Protein AF-A0A8J2K9T7-F1 (afdb_monomer_lite)

Radius of gyration: 22.45 Å; chains: 1; bounding box: 50×55×59 Å

Structure (mmCIF, N/CA/C/O backbone):
data_AF-A0A8J2K9T7-F1
#
_entry.id   AF-A0A8J2K9T7-F1
#
loop_
_atom_site.group_PDB
_atom_site.id
_atom_site.type_symbol
_atom_site.label_atom_id
_atom_site.label_alt_id
_atom_site.label_comp_id
_atom_site.label_asym_id
_atom_site.label_entity_id
_atom_site.label_seq_id
_atom_site.pdbx_PDB_ins_code
_atom_site.Cartn_x
_atom_site.Cartn_y
_atom_site.Cartn_z
_atom_site.occupancy
_atom_site.B_iso_or_equiv
_atom_site.auth_seq_id
_atom_site.auth_comp_id
_atom_site.auth_asym_id
_atom_site.auth_atom_id
_atom_site.pdbx_PDB_model_num
ATOM 1 N N . MET A 1 1 ? 10.205 38.790 -13.800 1.00 33.75 1 MET A N 1
ATOM 2 C CA . MET A 1 1 ? 9.895 37.916 -14.951 1.00 33.75 1 MET A CA 1
ATOM 3 C C . MET A 1 1 ? 9.446 36.577 -14.408 1.00 33.75 1 MET A C 1
ATOM 5 O O . MET A 1 1 ? 10.234 35.880 -13.789 1.00 33.75 1 MET A O 1
ATOM 9 N N . SER A 1 2 ? 8.148 36.318 -14.537 1.00 27.36 2 SER A N 1
ATOM 10 C CA . SER A 1 2 ? 7.480 35.078 -14.148 1.00 27.36 2 SER A CA 1
ATOM 11 C C . SER A 1 2 ? 7.830 33.972 -15.146 1.00 27.36 2 SER A C 1
ATOM 13 O O . SER A 1 2 ? 7.764 34.212 -16.350 1.00 27.36 2 SER A O 1
ATOM 15 N N . GLN A 1 3 ? 8.185 32.783 -14.663 1.00 26.34 3 GLN A N 1
ATOM 16 C CA . GLN A 1 3 ? 8.143 31.558 -15.459 1.00 26.34 3 GLN A CA 1
ATOM 17 C C . GLN A 1 3 ? 7.247 30.559 -14.730 1.00 26.34 3 GLN A C 1
ATOM 19 O O . GLN A 1 3 ? 7.611 29.980 -13.707 1.00 26.34 3 GLN A O 1
ATOM 24 N N . PHE A 1 4 ? 6.031 30.441 -15.255 1.00 28.56 4 PHE A N 1
ATOM 25 C CA . PHE A 1 4 ? 5.049 29.423 -14.916 1.00 28.56 4 PHE A CA 1
ATOM 26 C C . PHE A 1 4 ? 5.625 28.041 -15.247 1.00 28.56 4 PHE A C 1
ATOM 28 O O . PHE A 1 4 ? 6.095 27.816 -16.360 1.00 28.56 4 PHE A O 1
ATOM 35 N N . THR A 1 5 ? 5.595 27.121 -14.282 1.00 28.64 5 THR A N 1
ATOM 36 C CA . THR A 1 5 ? 5.874 25.703 -14.526 1.00 28.64 5 THR A CA 1
ATOM 37 C C . THR A 1 5 ? 4.566 24.995 -14.845 1.00 28.64 5 THR A C 1
ATOM 39 O O . THR A 1 5 ? 3.578 25.098 -14.122 1.00 28.64 5 THR A O 1
ATOM 42 N N . GLU A 1 6 ? 4.574 24.329 -15.988 1.00 27.27 6 GLU A N 1
ATOM 43 C CA . GLU A 1 6 ? 3.464 23.623 -16.607 1.00 27.27 6 GLU A CA 1
ATOM 44 C C . GLU A 1 6 ? 3.000 22.461 -15.713 1.00 27.27 6 GLU A C 1
ATOM 46 O O . GLU A 1 6 ? 3.730 21.499 -15.464 1.00 27.27 6 GLU A O 1
ATOM 51 N N . SER A 1 7 ? 1.783 22.564 -15.179 1.00 29.23 7 SER A N 1
ATOM 52 C CA . SER A 1 7 ? 1.114 21.476 -14.473 1.00 29.23 7 SER A CA 1
ATOM 53 C C . SER A 1 7 ? 0.648 20.445 -15.496 1.00 29.23 7 SER A C 1
ATOM 55 O O . SER A 1 7 ? -0.383 20.628 -16.142 1.00 29.23 7 SER A O 1
ATOM 57 N N . THR A 1 8 ? 1.400 19.360 -15.660 1.00 26.95 8 THR A N 1
ATOM 58 C CA . THR A 1 8 ? 0.955 18.219 -16.462 1.00 26.95 8 THR A CA 1
ATOM 59 C C . THR A 1 8 ? -0.234 17.551 -15.770 1.00 26.95 8 THR A C 1
ATOM 61 O O . THR A 1 8 ? -0.079 16.796 -14.808 1.00 26.95 8 THR A O 1
ATOM 64 N N . ILE A 1 9 ? -1.436 17.847 -16.261 1.00 27.30 9 ILE A N 1
ATOM 65 C CA . ILE A 1 9 ? -2.645 17.070 -16.000 1.00 27.30 9 ILE A CA 1
ATOM 66 C C . ILE A 1 9 ? -2.389 15.676 -16.577 1.00 27.30 9 ILE A C 1
ATOM 68 O O . ILE A 1 9 ? -2.186 15.514 -17.778 1.00 27.30 9 ILE A O 1
ATOM 72 N N . VAL A 1 10 ? -2.329 14.667 -15.710 1.00 31.09 10 VAL A N 1
ATOM 73 C CA . VAL A 1 10 ? -2.200 13.270 -16.133 1.00 31.09 10 VAL A CA 1
ATOM 74 C C . VAL A 1 10 ? -3.588 12.788 -16.545 1.00 31.09 10 VAL A C 1
ATOM 76 O O . VAL A 1 10 ? -4.338 12.259 -15.727 1.00 31.09 10 VAL A O 1
ATOM 79 N N . GLU A 1 11 ? -3.946 12.998 -17.809 1.00 25.53 11 GLU A N 1
ATOM 80 C CA . GLU A 1 11 ? -5.015 12.224 -18.437 1.00 25.53 11 GLU A CA 1
ATOM 81 C C . GLU A 1 11 ? -4.532 10.781 -18.619 1.00 25.53 11 GLU A C 1
ATOM 83 O O . GLU A 1 11 ? -3.400 10.534 -19.035 1.00 25.53 11 GLU A O 1
ATOM 88 N N . PHE A 1 12 ? -5.372 9.814 -18.250 1.00 29.97 12 PHE A N 1
ATOM 89 C CA . PHE A 1 12 ? -5.085 8.388 -18.383 1.00 29.97 12 PHE A CA 1
ATOM 90 C C . PHE A 1 12 ? -5.458 7.918 -19.797 1.00 29.97 12 PHE A C 1
ATOM 92 O O . PHE A 1 12 ? -6.652 7.801 -20.081 1.00 29.97 12 PHE A O 1
ATOM 99 N N . PRO A 1 13 ? -4.504 7.562 -20.680 1.00 30.86 13 PRO A N 1
ATOM 100 C CA . PRO A 1 13 ? -4.851 6.874 -21.908 1.00 30.86 13 PRO A CA 1
ATOM 101 C C . PRO A 1 13 ? -5.054 5.388 -21.585 1.00 30.86 13 PRO A C 1
ATOM 103 O O . PRO A 1 13 ? -4.121 4.586 -21.576 1.00 30.86 13 PRO A O 1
ATOM 106 N N . HIS A 1 14 ? -6.300 5.020 -21.287 1.00 39.72 14 HIS A N 1
ATOM 107 C CA . HIS A 1 14 ? -6.776 3.641 -21.381 1.00 39.72 14 HIS A CA 1
ATOM 108 C C . HIS A 1 14 ? -6.941 3.293 -22.862 1.00 39.72 14 HIS A C 1
ATOM 110 O O . HIS A 1 14 ? -7.985 3.583 -23.437 1.00 39.72 14 HIS A O 1
ATOM 116 N N . ARG A 1 15 ? -5.895 2.744 -23.489 1.00 33.09 15 ARG A N 1
ATOM 117 C CA . ARG A 1 15 ? -5.879 2.156 -24.849 1.00 33.09 15 ARG A CA 1
ATOM 118 C C . ARG A 1 15 ? -4.414 1.795 -25.137 1.00 33.09 15 ARG A C 1
ATOM 120 O O . ARG A 1 15 ? -3.581 2.686 -25.123 1.00 33.09 15 ARG A O 1
ATOM 127 N N . TYR A 1 16 ? -3.958 0.561 -25.325 1.00 35.28 16 TYR A N 1
ATOM 128 C CA . TYR A 1 16 ? -4.550 -0.648 -25.885 1.00 35.28 16 TYR A CA 1
ATOM 129 C C . TYR A 1 16 ? -3.735 -1.850 -25.360 1.00 35.28 16 TYR A C 1
ATOM 131 O O . TYR A 1 16 ? -2.568 -1.923 -25.718 1.00 35.28 16 TYR A O 1
ATOM 139 N N . PHE A 1 17 ? -4.285 -2.746 -24.520 1.00 38.34 17 PHE A N 1
ATOM 140 C CA . PHE A 1 17 ? -3.850 -4.167 -24.424 1.00 38.34 17 PHE A CA 1
ATOM 141 C C . PHE A 1 17 ? -4.677 -5.047 -23.454 1.00 38.34 17 PHE A C 1
ATOM 143 O O . PHE A 1 17 ? -4.162 -6.010 -22.895 1.00 38.34 17 PHE A O 1
ATOM 150 N N . LEU A 1 18 ? -5.949 -4.742 -23.185 1.00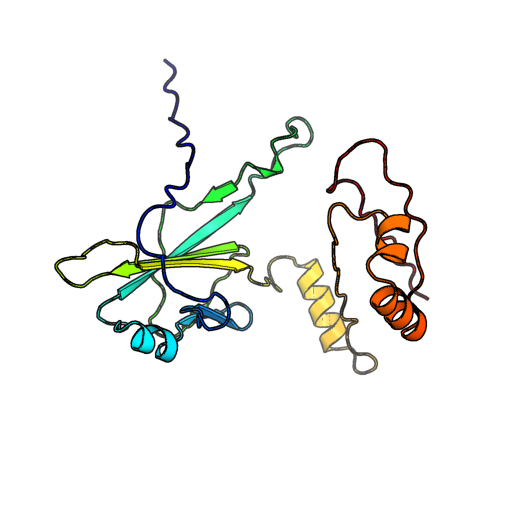 39.66 18 LEU A N 1
ATOM 151 C CA . LEU A 1 18 ? -6.757 -5.549 -22.257 1.00 39.66 18 LEU A CA 1
ATOM 152 C C . LEU A 1 18 ? -8.137 -5.800 -22.852 1.00 39.66 18 LEU A C 1
ATOM 154 O O . LEU A 1 18 ? -9.102 -5.154 -22.464 1.00 39.66 18 LEU A O 1
ATOM 158 N N . GLU A 1 19 ? -8.225 -6.718 -23.810 1.00 37.66 19 GLU A N 1
ATOM 159 C CA . GLU A 1 19 ? -9.520 -7.111 -24.386 1.00 37.66 19 GLU A CA 1
ATOM 160 C C . GLU A 1 19 ? -9.904 -8.564 -24.076 1.00 37.66 19 GLU A C 1
ATOM 162 O O . GLU A 1 19 ? -10.890 -9.073 -24.597 1.00 37.66 19 GLU A O 1
ATOM 167 N N . SER A 1 20 ? -9.183 -9.249 -23.178 1.00 39.78 20 S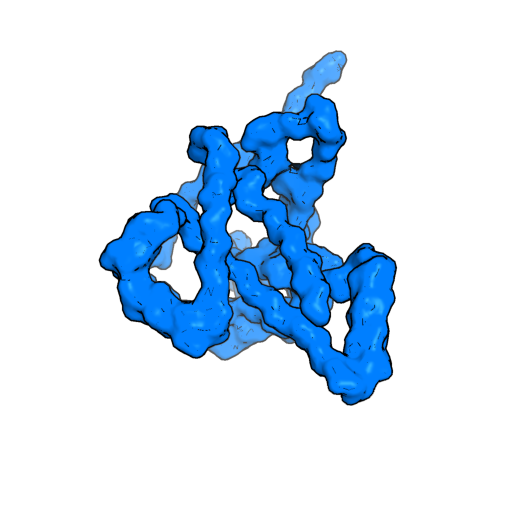ER A N 1
ATOM 168 C CA . SER A 1 20 ? -9.516 -10.643 -22.843 1.00 39.78 20 SER A CA 1
ATOM 169 C C . SER A 1 20 ? -8.948 -11.169 -21.520 1.00 39.78 20 SER A C 1
ATOM 171 O O . SER A 1 20 ? -8.637 -12.353 -21.427 1.00 39.78 20 SER A O 1
ATOM 173 N N . TYR A 1 21 ? -8.830 -10.349 -20.469 1.00 45.50 21 TYR A N 1
ATOM 174 C CA . TYR A 1 21 ? -8.397 -10.871 -19.165 1.00 45.50 21 TYR A CA 1
ATOM 175 C C . TYR A 1 21 ? -9.443 -10.653 -18.070 1.00 45.50 21 TYR A C 1
ATOM 177 O O . TYR A 1 21 ? -9.836 -9.523 -17.780 1.00 45.50 21 TYR A O 1
ATOM 185 N N . LYS A 1 22 ? -9.917 -11.758 -17.478 1.00 38.69 22 LYS A N 1
ATOM 186 C CA . LYS A 1 22 ? -10.853 -11.750 -16.349 1.00 38.69 22 LYS A CA 1
ATOM 187 C C . LYS A 1 22 ? -10.135 -11.217 -15.099 1.00 38.69 22 LYS A C 1
ATOM 189 O O . LYS A 1 22 ? -9.060 -11.718 -14.779 1.00 38.69 22 LYS A O 1
ATOM 194 N N . PRO A 1 23 ? -10.704 -10.240 -14.374 1.00 49.94 23 PRO A N 1
ATOM 195 C CA . PRO A 1 23 ? -10.041 -9.616 -13.227 1.00 49.94 23 PRO A CA 1
ATOM 196 C C . PRO A 1 23 ? -9.808 -10.559 -12.032 1.00 49.94 23 PRO A C 1
ATOM 198 O O . PRO A 1 23 ? -8.971 -10.243 -11.191 1.00 49.94 23 PRO A O 1
ATOM 201 N N . ASP A 1 24 ? -10.480 -11.714 -11.976 1.00 45.94 24 ASP A N 1
ATOM 202 C CA . ASP A 1 24 ? -10.437 -12.628 -10.824 1.00 45.94 24 ASP A CA 1
ATOM 203 C C . ASP A 1 24 ? -9.199 -13.553 -10.771 1.00 45.94 24 ASP A C 1
ATOM 205 O O . ASP A 1 24 ? -8.923 -14.115 -9.714 1.00 45.94 24 ASP A O 1
ATOM 209 N N . ASP A 1 25 ? -8.408 -13.656 -11.852 1.00 53.16 25 ASP A N 1
ATOM 210 C CA . ASP A 1 25 ? -7.228 -14.547 -11.931 1.00 53.16 25 ASP A CA 1
ATOM 211 C C . ASP A 1 25 ? -5.881 -13.801 -12.079 1.00 53.16 25 ASP A C 1
ATOM 213 O O . ASP A 1 25 ? -4.822 -14.422 -12.192 1.00 53.16 25 ASP A O 1
ATOM 217 N N . LEU A 1 26 ? -5.870 -12.460 -12.070 1.00 64.00 26 LEU A N 1
ATOM 218 C CA . LEU A 1 26 ? -4.626 -11.688 -12.206 1.00 64.00 26 LEU A CA 1
ATOM 219 C C . LEU A 1 26 ? -3.836 -11.680 -10.898 1.00 64.00 26 LEU A C 1
ATOM 221 O O . LEU A 1 26 ? -4.044 -10.852 -10.008 1.00 64.00 26 LEU A O 1
ATOM 225 N N . LYS A 1 27 ? -2.856 -12.578 -10.804 1.00 75.06 27 LYS A N 1
ATOM 226 C CA . LYS A 1 27 ? -1.882 -12.571 -9.716 1.00 75.06 27 LYS A CA 1
ATOM 227 C C . LYS A 1 27 ? -1.017 -11.311 -9.814 1.00 75.06 27 LYS A C 1
ATOM 229 O O . LYS A 1 27 ? -0.245 -11.134 -10.757 1.00 75.06 27 LYS A O 1
ATOM 234 N N . ALA A 1 28 ? -1.142 -10.423 -8.830 1.00 87.56 28 ALA A N 1
ATOM 235 C CA . ALA A 1 28 ? -0.338 -9.206 -8.762 1.00 87.56 28 ALA A CA 1
ATOM 236 C C . ALA A 1 28 ? 1.168 -9.535 -8.771 1.00 87.56 28 ALA A C 1
ATOM 238 O O . ALA A 1 28 ? 1.631 -10.408 -8.026 1.00 87.56 28 ALA A O 1
ATOM 239 N N . TRP A 1 29 ? 1.945 -8.813 -9.588 1.00 90.00 29 TRP A N 1
ATOM 240 C CA . TRP A 1 29 ? 3.400 -9.009 -9.682 1.00 90.00 29 TRP A CA 1
ATOM 241 C C . TRP A 1 29 ? 4.122 -8.558 -8.417 1.00 90.00 29 TRP A C 1
ATOM 243 O O . TRP A 1 29 ? 5.257 -8.954 -8.177 1.00 90.00 29 TRP A O 1
ATOM 253 N N . THR A 1 30 ? 3.494 -7.710 -7.604 1.00 91.50 30 THR A N 1
ATOM 254 C CA . THR A 1 30 ? 4.053 -7.230 -6.343 1.00 91.50 30 THR A CA 1
ATOM 255 C C . THR A 1 30 ? 3.031 -7.297 -5.227 1.00 91.50 30 THR A C 1
ATOM 257 O O . THR A 1 30 ? 1.853 -7.005 -5.422 1.00 91.50 30 THR A O 1
ATOM 260 N N . TYR A 1 31 ? 3.498 -7.656 -4.036 1.00 91.06 31 TYR A N 1
ATOM 261 C CA . TYR A 1 31 ? 2.685 -7.713 -2.826 1.00 91.06 31 TYR A CA 1
ATOM 262 C C . TYR A 1 31 ? 3.457 -7.152 -1.633 1.00 91.06 31 TYR A C 1
ATOM 264 O O . TYR A 1 31 ? 4.691 -7.069 -1.641 1.00 91.06 31 TYR A O 1
ATOM 272 N N . THR A 1 32 ? 2.720 -6.750 -0.602 1.00 90.44 32 THR A N 1
ATOM 273 C CA . THR A 1 32 ? 3.279 -6.182 0.624 1.00 90.44 32 THR A CA 1
ATOM 274 C C . THR A 1 32 ? 3.306 -7.219 1.736 1.00 90.44 32 THR A C 1
ATOM 276 O O . THR A 1 32 ? 2.384 -8.012 1.909 1.00 90.44 32 THR A O 1
ATOM 279 N N . ASN A 1 33 ? 4.380 -7.201 2.518 1.00 88.50 33 ASN A N 1
ATOM 280 C CA . ASN A 1 33 ? 4.466 -7.891 3.796 1.00 88.50 33 ASN A CA 1
ATOM 281 C C . ASN A 1 33 ? 5.027 -6.905 4.828 1.00 88.50 33 ASN A C 1
ATOM 283 O O . ASN A 1 33 ? 6.222 -6.595 4.835 1.00 88.50 33 ASN A O 1
ATOM 287 N N . GLY A 1 34 ? 4.139 -6.337 5.648 1.00 85.06 34 GLY A N 1
ATOM 288 C CA . GLY A 1 34 ? 4.475 -5.230 6.542 1.00 85.06 34 GLY A CA 1
ATOM 289 C C . GLY A 1 34 ? 4.958 -4.005 5.759 1.00 85.06 34 GLY A C 1
ATOM 290 O O . GLY A 1 34 ? 4.239 -3.481 4.914 1.00 85.06 34 GLY A O 1
ATOM 291 N N . SER A 1 35 ? 6.188 -3.565 6.029 1.00 86.81 35 SER A N 1
ATOM 292 C CA . SER A 1 35 ? 6.837 -2.432 5.345 1.00 86.81 35 SER A CA 1
ATOM 293 C C . SER A 1 35 ? 7.731 -2.868 4.171 1.00 86.81 35 SER A C 1
ATOM 295 O O . SER A 1 35 ? 8.566 -2.096 3.705 1.00 86.81 35 SER A O 1
ATOM 297 N N . THR A 1 36 ? 7.605 -4.118 3.711 1.00 90.81 36 THR A N 1
ATOM 298 C CA . THR A 1 36 ? 8.422 -4.676 2.623 1.00 90.81 36 THR A CA 1
ATOM 299 C C . THR A 1 36 ? 7.566 -4.945 1.395 1.00 90.81 36 THR A C 1
ATOM 301 O O . THR A 1 36 ? 6.533 -5.608 1.495 1.00 90.81 36 THR A O 1
ATOM 304 N N . ILE A 1 37 ? 8.020 -4.487 0.230 1.00 92.06 37 ILE A N 1
ATOM 305 C CA . ILE A 1 37 ? 7.465 -4.888 -1.065 1.00 92.06 37 ILE A CA 1
ATOM 306 C C . ILE A 1 37 ? 8.287 -6.050 -1.606 1.00 92.06 37 ILE A C 1
ATOM 308 O O . ILE A 1 37 ? 9.515 -5.971 -1.670 1.00 92.06 37 ILE A O 1
ATOM 312 N N . THR A 1 38 ? 7.596 -7.121 -1.986 1.00 91.69 38 THR A N 1
ATOM 313 C CA . THR A 1 38 ? 8.185 -8.324 -2.581 1.00 91.69 38 THR A CA 1
ATOM 314 C C . THR A 1 38 ? 7.671 -8.482 -4.006 1.00 91.69 38 THR A C 1
ATOM 316 O O . THR A 1 38 ? 6.482 -8.264 -4.266 1.00 91.69 38 THR A O 1
ATOM 319 N N . ILE A 1 39 ? 8.564 -8.846 -4.927 1.00 90.81 39 ILE A N 1
ATOM 320 C CA . ILE A 1 39 ? 8.189 -9.198 -6.297 1.00 90.81 39 ILE A CA 1
ATOM 321 C C . ILE A 1 39 ? 7.803 -10.677 -6.314 1.00 90.81 39 ILE A C 1
ATOM 323 O O . ILE A 1 39 ? 8.538 -11.540 -5.842 1.00 90.81 39 ILE A O 1
ATOM 327 N N . ASN A 1 40 ? 6.618 -10.967 -6.832 1.00 90.94 40 ASN A N 1
ATOM 328 C CA . ASN A 1 40 ? 6.133 -12.318 -7.030 1.00 90.94 40 ASN A CA 1
ATOM 329 C C . ASN A 1 40 ? 6.694 -12.862 -8.346 1.00 90.94 40 ASN A C 1
ATOM 331 O O . ASN A 1 40 ? 6.127 -12.642 -9.416 1.00 90.94 40 ASN A O 1
ATOM 335 N N . GLU A 1 41 ? 7.820 -13.568 -8.257 1.00 88.50 41 GLU A N 1
ATOM 336 C CA . GLU A 1 41 ? 8.482 -14.157 -9.423 1.00 88.50 41 GLU A CA 1
ATOM 337 C C . GLU A 1 41 ? 7.594 -15.161 -10.164 1.00 88.50 41 GLU A C 1
ATOM 339 O O . GLU A 1 41 ? 7.633 -15.205 -11.388 1.00 88.50 41 GLU A O 1
ATOM 344 N N . THR A 1 42 ? 6.760 -15.927 -9.452 1.00 89.56 42 THR A N 1
ATOM 345 C CA . THR A 1 42 ? 5.836 -16.883 -10.079 1.00 89.56 42 THR A CA 1
ATOM 346 C C . THR A 1 42 ? 4.822 -16.163 -10.957 1.00 89.56 42 THR A C 1
ATOM 348 O O . THR A 1 42 ? 4.650 -16.541 -12.109 1.00 89.56 42 THR A O 1
ATOM 351 N N . ALA A 1 43 ? 4.212 -15.087 -10.444 1.00 88.81 43 ALA A N 1
ATOM 352 C CA . ALA A 1 43 ? 3.322 -14.258 -11.253 1.00 88.81 43 ALA A CA 1
ATOM 353 C C . ALA A 1 43 ? 4.079 -13.693 -12.459 1.00 88.81 43 ALA A C 1
ATOM 355 O O . ALA A 1 43 ? 3.621 -13.819 -13.581 1.00 88.81 43 ALA A O 1
ATOM 356 N N . LEU A 1 44 ? 5.276 -13.138 -12.257 1.00 88.38 44 LEU A N 1
ATOM 357 C CA . LEU A 1 44 ? 6.075 -12.563 -13.342 1.00 88.38 44 LEU A CA 1
ATOM 358 C C . LEU A 1 44 ? 6.359 -13.575 -14.474 1.00 88.38 44 LEU A C 1
ATOM 360 O O . LEU A 1 44 ? 6.238 -13.230 -15.650 1.00 88.38 44 LEU A O 1
ATOM 364 N N . GLN A 1 45 ? 6.684 -14.822 -14.114 1.00 88.75 45 GLN A N 1
ATOM 365 C CA . GLN A 1 45 ? 6.936 -15.917 -15.055 1.00 88.75 45 GLN A CA 1
ATOM 366 C C . GLN A 1 45 ? 5.675 -16.369 -15.800 1.00 88.75 45 GLN A C 1
ATOM 368 O O . GLN A 1 45 ? 5.769 -16.681 -16.985 1.00 88.75 45 GLN A O 1
ATOM 373 N N . GLU A 1 46 ? 4.502 -16.357 -15.157 1.00 88.06 46 GLU A N 1
ATOM 374 C CA . GLU A 1 46 ? 3.213 -16.649 -15.809 1.00 88.06 46 GLU A CA 1
ATOM 375 C C . GLU A 1 46 ? 2.922 -15.667 -16.961 1.00 88.06 46 GLU A C 1
ATOM 377 O O . GLU A 1 46 ? 2.338 -16.055 -17.970 1.00 88.06 46 GLU A O 1
ATOM 382 N N . PHE A 1 47 ? 3.404 -14.421 -16.865 1.00 84.12 47 PHE A N 1
ATOM 383 C CA . PHE A 1 47 ? 3.325 -13.429 -17.947 1.00 84.12 47 PHE A CA 1
ATOM 384 C C . PHE A 1 47 ? 4.501 -13.488 -18.940 1.00 84.12 47 PHE A C 1
ATOM 386 O O . PHE A 1 47 ? 4.603 -12.629 -19.813 1.00 84.12 47 PHE A O 1
ATOM 393 N N . GLY A 1 48 ? 5.397 -14.474 -18.826 1.00 86.31 48 GLY A N 1
ATOM 394 C CA . GLY A 1 48 ? 6.545 -14.643 -19.723 1.00 86.31 48 GLY A CA 1
ATOM 395 C C . GLY A 1 48 ? 7.721 -13.704 -19.439 1.00 86.31 48 GLY A C 1
ATOM 396 O O . GLY A 1 48 ? 8.611 -13.557 -20.276 1.00 86.31 48 GLY A O 1
ATOM 397 N N . PHE A 1 49 ? 7.751 -13.070 -18.265 1.00 87.31 49 PHE A N 1
ATOM 398 C CA . PHE A 1 49 ? 8.818 -12.162 -17.860 1.00 87.31 49 PHE A CA 1
ATOM 399 C C . PHE A 1 49 ? 9.699 -12.763 -16.759 1.00 87.31 49 PHE A C 1
ATOM 401 O O . PHE A 1 49 ? 9.312 -13.653 -16.007 1.00 87.31 49 PHE A O 1
ATOM 408 N N . SER A 1 50 ? 10.921 -12.247 -16.640 1.00 87.88 50 SER A N 1
ATOM 409 C CA . SER A 1 50 ? 11.852 -12.581 -15.564 1.00 87.88 50 SER A CA 1
ATOM 410 C C . SER A 1 50 ? 12.431 -11.312 -14.944 1.00 87.88 50 SER A C 1
ATOM 412 O O . SER A 1 50 ? 12.431 -10.246 -15.561 1.00 87.88 50 SER A O 1
ATOM 414 N N . LEU A 1 51 ? 13.017 -11.428 -13.752 1.00 84.56 51 LEU A N 1
ATOM 415 C CA . LEU A 1 51 ? 13.721 -10.315 -13.100 1.00 84.56 51 LEU A CA 1
ATOM 416 C C . LEU A 1 51 ? 14.917 -9.782 -13.914 1.00 84.56 51 LEU A C 1
ATOM 418 O O . LEU A 1 51 ? 15.405 -8.690 -13.650 1.00 84.56 51 LEU A O 1
ATOM 422 N N . LYS A 1 52 ? 15.401 -10.533 -14.914 1.00 85.06 52 LYS A N 1
ATOM 423 C CA . LYS A 1 52 ? 16.468 -10.083 -15.823 1.00 85.06 52 LYS A CA 1
ATOM 424 C C . LYS A 1 52 ? 15.934 -9.231 -16.971 1.00 85.06 52 LYS A C 1
ATOM 426 O O . LYS A 1 52 ? 16.637 -8.355 -17.467 1.00 85.06 52 LYS A O 1
ATOM 431 N N . THR A 1 53 ? 14.706 -9.502 -17.407 1.00 87.31 53 THR A N 1
ATOM 432 C CA . THR A 1 53 ? 14.069 -8.840 -18.554 1.00 87.31 53 THR A CA 1
ATOM 433 C C . THR A 1 53 ? 13.207 -7.656 -18.136 1.00 87.31 53 THR A C 1
ATOM 435 O O . THR A 1 53 ? 12.710 -6.940 -18.999 1.00 87.31 53 THR A O 1
ATOM 438 N N . VAL A 1 54 ? 13.027 -7.436 -16.833 1.00 90.31 54 VAL A N 1
ATOM 439 C CA . VAL A 1 54 ? 12.175 -6.384 -16.278 1.00 90.31 54 VAL A CA 1
ATOM 440 C C . VAL A 1 54 ? 12.955 -5.566 -15.260 1.00 90.31 54 VAL A C 1
ATOM 442 O O . VAL A 1 54 ? 13.622 -6.107 -14.384 1.00 90.31 54 VAL A O 1
ATOM 445 N N . ARG A 1 55 ? 12.842 -4.241 -15.353 1.00 91.00 55 ARG A N 1
ATOM 446 C CA . ARG A 1 55 ? 13.354 -3.305 -14.348 1.00 91.00 55 ARG A CA 1
ATOM 447 C C . ARG A 1 55 ? 12.182 -2.712 -13.587 1.00 91.00 55 ARG A C 1
ATOM 449 O O . ARG A 1 55 ? 11.366 -2.002 -14.168 1.00 91.00 55 ARG A O 1
ATOM 456 N N . CYS A 1 56 ? 12.108 -2.990 -12.292 1.00 91.75 56 CYS A N 1
ATOM 457 C CA . CYS A 1 56 ? 11.083 -2.433 -11.419 1.00 91.75 56 CYS A CA 1
ATOM 458 C C . CYS A 1 56 ? 11.666 -1.352 -10.511 1.00 91.75 56 CYS A C 1
ATOM 460 O O . CYS A 1 56 ? 12.731 -1.517 -9.914 1.00 91.75 56 CYS A O 1
ATOM 462 N N . CYS A 1 57 ? 10.941 -0.252 -10.370 1.00 92.50 57 CYS A N 1
ATOM 463 C CA . CYS A 1 57 ? 11.264 0.817 -9.440 1.00 92.50 57 CYS A CA 1
ATOM 464 C C . CYS A 1 57 ? 9.989 1.340 -8.784 1.00 92.50 57 CYS A C 1
ATOM 466 O O . CYS A 1 57 ? 8.876 1.094 -9.256 1.00 92.50 57 CYS A O 1
ATOM 468 N N . TYR A 1 58 ? 10.136 2.037 -7.664 1.00 94.06 58 TYR A N 1
ATOM 469 C CA . TYR A 1 58 ? 9.019 2.672 -6.985 1.00 94.06 58 TYR A CA 1
ATOM 470 C C . TYR A 1 58 ? 9.202 4.183 -6.928 1.00 94.06 58 TYR A C 1
ATOM 472 O O . TYR A 1 58 ? 10.316 4.704 -6.863 1.00 94.06 58 TYR A O 1
ATOM 480 N N . LYS A 1 59 ? 8.071 4.883 -6.951 1.00 94.19 59 LYS A N 1
ATOM 481 C CA . LYS A 1 59 ? 7.973 6.323 -6.740 1.00 94.19 59 LYS A CA 1
ATOM 482 C C . LYS A 1 59 ? 7.106 6.582 -5.527 1.00 94.19 59 LYS A C 1
ATOM 484 O O . LYS A 1 59 ? 6.035 5.994 -5.389 1.00 94.19 59 LYS A O 1
ATOM 489 N N . VAL A 1 60 ? 7.573 7.470 -4.666 1.00 93.06 60 VAL A N 1
ATOM 490 C CA . VAL A 1 60 ? 6.849 7.873 -3.461 1.00 93.06 60 VAL A CA 1
ATOM 491 C C . VAL A 1 60 ? 5.728 8.823 -3.843 1.00 93.06 60 VAL A C 1
ATOM 493 O O . VAL A 1 60 ? 5.929 9.704 -4.679 1.00 93.06 60 VAL A O 1
ATOM 496 N N . ILE A 1 61 ? 4.560 8.635 -3.243 1.00 91.31 61 ILE A N 1
ATOM 497 C CA . ILE A 1 61 ? 3.431 9.551 -3.352 1.00 91.31 61 ILE A CA 1
ATOM 498 C C . ILE A 1 61 ? 3.273 10.220 -1.994 1.00 91.31 61 ILE A C 1
ATOM 500 O O . ILE A 1 61 ? 2.991 9.558 -0.997 1.00 91.31 61 ILE A O 1
ATOM 504 N N . SER A 1 62 ? 3.451 11.534 -1.954 1.00 87.81 62 SER A N 1
ATOM 505 C CA . SER A 1 62 ? 3.243 12.343 -0.760 1.00 87.81 62 SER A CA 1
ATOM 506 C C . SER A 1 62 ? 2.049 13.274 -0.948 1.00 87.81 62 SER A C 1
ATOM 508 O O . SER A 1 62 ? 1.779 13.783 -2.040 1.00 87.81 62 SER A O 1
ATOM 510 N N . ARG A 1 63 ? 1.300 13.484 0.136 1.00 83.62 63 ARG A N 1
ATOM 511 C CA . ARG A 1 63 ? 0.258 14.511 0.185 1.00 83.62 63 ARG A CA 1
ATOM 512 C C . ARG A 1 63 ? 0.911 15.866 0.415 1.00 83.62 63 ARG A C 1
ATOM 514 O O . ARG A 1 63 ? 1.874 15.961 1.173 1.00 83.62 63 ARG A O 1
ATOM 521 N N . VAL A 1 64 ? 0.384 16.900 -0.229 1.00 83.00 64 VAL A N 1
ATOM 522 C CA . VAL A 1 64 ? 0.815 18.273 0.035 1.00 83.00 64 VAL A CA 1
ATOM 523 C C . VAL A 1 64 ? 0.090 18.766 1.277 1.00 83.00 64 VAL A C 1
ATOM 525 O O . VAL A 1 64 ? -1.127 18.922 1.257 1.00 83.00 64 VAL A O 1
ATOM 528 N N . GLU A 1 65 ? 0.826 19.003 2.361 1.00 79.38 65 GLU A N 1
ATOM 529 C CA . GLU A 1 65 ? 0.251 19.663 3.531 1.00 79.38 65 GLU A CA 1
ATOM 530 C C . GLU A 1 65 ? -0.055 21.123 3.193 1.00 79.38 65 GLU A C 1
ATOM 532 O O . GLU A 1 65 ? 0.801 21.866 2.709 1.00 79.38 65 GLU A O 1
ATOM 537 N N . GLN A 1 66 ? -1.297 21.530 3.436 1.00 76.62 66 GLN A N 1
ATOM 538 C CA . GLN A 1 66 ? -1.746 22.904 3.259 1.00 76.62 66 GLN A CA 1
ATOM 539 C C . GLN A 1 66 ? -2.070 23.514 4.617 1.00 76.62 66 GLN A C 1
ATOM 541 O O . GLN A 1 66 ? -2.569 22.842 5.521 1.00 76.62 66 GLN A O 1
ATOM 546 N N . SER A 1 67 ? -1.800 24.810 4.759 1.00 79.75 67 SER A N 1
ATOM 547 C CA . SER A 1 67 ? -2.255 25.562 5.921 1.00 79.75 67 SER A CA 1
ATOM 548 C C . SER A 1 67 ? -3.780 25.693 5.911 1.00 79.75 67 SER A C 1
ATOM 550 O O . SER A 1 67 ? -4.409 25.689 4.852 1.00 79.75 67 SER A O 1
ATOM 552 N N . LEU A 1 68 ? -4.377 25.865 7.094 1.00 78.94 68 LEU A N 1
ATOM 553 C CA . LEU A 1 68 ? -5.831 26.001 7.259 1.00 78.94 68 LEU A CA 1
ATOM 554 C C . LEU A 1 68 ? -6.434 27.140 6.417 1.00 78.94 68 LEU A C 1
ATOM 556 O O . LEU A 1 68 ? -7.600 27.076 6.053 1.00 78.94 68 LEU A O 1
ATOM 560 N N . GLN A 1 69 ? -5.647 28.169 6.094 1.00 78.56 69 GLN A N 1
ATOM 561 C CA . GLN A 1 69 ? -6.081 29.303 5.274 1.00 78.56 69 GLN A CA 1
ATOM 562 C C . GLN A 1 69 ? -6.156 28.975 3.773 1.00 78.56 69 GLN A C 1
ATOM 564 O O . GLN A 1 69 ? -6.875 29.648 3.046 1.00 78.56 69 GLN A O 1
ATOM 569 N N . ASN A 1 70 ? -5.424 27.954 3.316 1.00 71.81 70 ASN A N 1
ATOM 570 C CA . ASN A 1 70 ? -5.308 27.556 1.908 1.00 71.81 70 ASN A CA 1
ATOM 571 C C . ASN A 1 70 ? -6.033 26.234 1.604 1.00 71.81 70 ASN A C 1
ATOM 573 O O . ASN A 1 70 ? -5.787 25.624 0.562 1.00 71.81 70 ASN A O 1
ATOM 577 N N . TYR A 1 71 ? -6.865 25.766 2.535 1.00 74.25 71 TYR A N 1
ATOM 578 C CA . TYR A 1 71 ? -7.621 24.530 2.393 1.00 74.25 71 TYR A CA 1
ATOM 579 C C . TYR A 1 71 ? -8.826 24.787 1.478 1.00 74.25 71 TYR A C 1
ATOM 581 O O . TYR A 1 71 ? -9.832 25.353 1.905 1.00 74.25 71 TYR A O 1
ATOM 589 N N . ASP A 1 72 ? -8.684 24.437 0.200 1.00 79.56 72 ASP A N 1
ATOM 590 C CA . ASP A 1 72 ? -9.735 24.538 -0.814 1.00 79.56 72 ASP A CA 1
ATOM 591 C C . ASP A 1 72 ? -10.394 23.172 -1.080 1.00 79.56 72 ASP A C 1
ATOM 593 O O . ASP A 1 72 ? -9.965 22.138 -0.570 1.00 79.56 72 ASP A O 1
ATOM 597 N N . GLU A 1 73 ? -11.450 23.145 -1.898 1.00 76.00 73 GLU A N 1
ATOM 598 C CA . GLU A 1 73 ? -12.136 21.898 -2.284 1.00 76.00 73 GLU A CA 1
ATOM 599 C C . GLU A 1 73 ? -11.242 20.919 -3.074 1.00 76.00 73 GLU A C 1
ATOM 601 O O . GLU A 1 73 ? -11.571 19.742 -3.228 1.00 76.00 73 GLU A O 1
ATOM 606 N N . TYR A 1 74 ? -10.091 21.389 -3.564 1.00 73.69 74 TYR A N 1
ATOM 607 C CA . TYR A 1 74 ? -9.118 20.604 -4.319 1.00 73.69 74 TYR A CA 1
ATOM 608 C C . TYR A 1 74 ? -7.931 20.153 -3.469 1.00 73.69 74 TYR A C 1
ATOM 610 O O . TYR A 1 74 ? -7.020 19.522 -4.013 1.00 73.69 74 TYR A O 1
ATOM 618 N N . ALA A 1 75 ? -7.936 20.432 -2.164 1.00 68.94 75 ALA A N 1
ATOM 619 C CA . ALA A 1 75 ? -6.857 20.095 -1.245 1.00 68.94 75 ALA A CA 1
ATOM 620 C C . ALA A 1 75 ? -6.462 18.616 -1.351 1.00 68.94 75 ALA A C 1
ATOM 622 O O . ALA A 1 75 ? -5.285 18.279 -1.491 1.00 68.94 75 ALA A O 1
ATOM 623 N N . ASP A 1 76 ? -7.461 17.736 -1.428 1.00 67.12 76 ASP A N 1
ATOM 624 C CA . ASP A 1 76 ? -7.265 16.288 -1.524 1.00 67.12 76 ASP A CA 1
ATOM 625 C C . ASP A 1 76 ? -6.729 15.819 -2.887 1.00 67.12 76 ASP A C 1
ATOM 627 O O . ASP A 1 76 ? -6.168 14.727 -2.991 1.00 67.12 76 ASP A O 1
ATOM 631 N N . ARG A 1 77 ? -6.847 16.634 -3.945 1.00 73.75 77 ARG A N 1
ATOM 632 C CA . ARG A 1 77 ? -6.301 16.309 -5.277 1.00 73.75 77 ARG A CA 1
ATOM 633 C C . ARG A 1 77 ? -4.813 16.633 -5.400 1.00 73.75 77 ARG A C 1
ATOM 635 O O . ARG A 1 77 ? -4.174 16.233 -6.373 1.00 73.75 77 ARG A O 1
ATOM 642 N N . ARG A 1 78 ? -4.239 17.355 -4.434 1.00 76.19 78 ARG A N 1
ATOM 643 C CA . ARG A 1 78 ? -2.839 17.788 -4.470 1.00 76.19 78 ARG A CA 1
ATOM 644 C C . ARG A 1 78 ? -1.931 16.703 -3.894 1.00 76.19 78 ARG A C 1
ATOM 646 O O . ARG A 1 78 ? -1.580 16.696 -2.715 1.00 76.19 78 ARG A O 1
ATOM 653 N N . THR A 1 79 ? -1.508 15.787 -4.759 1.00 80.94 79 THR A N 1
ATOM 654 C CA . THR A 1 79 ? -0.470 14.793 -4.444 1.00 80.94 79 THR A CA 1
ATOM 655 C C . THR A 1 79 ? 0.783 15.042 -5.265 1.00 80.94 79 THR A C 1
ATOM 657 O O . THR A 1 79 ? 0.699 15.233 -6.479 1.00 80.94 79 THR A O 1
ATOM 660 N N . ILE A 1 80 ? 1.950 14.981 -4.629 1.00 83.69 80 ILE A N 1
ATOM 661 C CA . ILE A 1 80 ? 3.239 15.033 -5.315 1.00 83.69 80 ILE A CA 1
ATOM 662 C C . ILE A 1 80 ? 3.744 13.605 -5.462 1.00 83.69 80 ILE A C 1
ATOM 664 O O . ILE A 1 80 ? 3.814 12.844 -4.501 1.00 83.69 80 ILE A O 1
ATOM 668 N N . THR A 1 81 ? 4.109 13.236 -6.686 1.00 86.00 81 THR A N 1
ATOM 669 C CA . THR A 1 81 ? 4.869 12.009 -6.918 1.00 86.00 81 THR A CA 1
ATOM 670 C C . THR A 1 81 ? 6.343 12.358 -7.037 1.00 86.00 81 THR A C 1
ATOM 672 O O . THR A 1 81 ? 6.698 13.271 -7.783 1.00 86.00 81 THR A O 1
ATOM 675 N N . SER A 1 82 ? 7.202 11.619 -6.335 1.00 87.62 82 SER A N 1
ATOM 676 C CA . SER A 1 82 ? 8.650 11.785 -6.449 1.00 87.62 82 SER A CA 1
ATOM 677 C C . SER A 1 82 ? 9.102 11.651 -7.907 1.00 87.62 82 SER A C 1
ATOM 679 O O . SER A 1 82 ? 8.620 10.786 -8.654 1.00 87.62 82 SER A O 1
ATOM 681 N N . LYS A 1 83 ? 10.028 12.524 -8.314 1.00 85.06 83 LYS A N 1
ATOM 682 C CA . LYS A 1 83 ? 10.649 12.476 -9.644 1.00 85.06 83 LYS A CA 1
ATOM 683 C C . LYS A 1 83 ? 11.535 11.239 -9.768 1.00 85.06 83 LYS A C 1
ATOM 685 O O . LYS A 1 83 ? 11.464 10.538 -10.782 1.00 85.06 83 LYS A O 1
ATOM 690 N N . ASP A 1 84 ? 12.273 10.945 -8.703 1.00 87.81 84 ASP A N 1
ATOM 691 C CA . ASP A 1 84 ? 13.230 9.851 -8.644 1.00 87.81 84 ASP A CA 1
ATOM 692 C C . ASP A 1 84 ? 12.511 8.505 -8.564 1.00 87.81 84 ASP A C 1
ATOM 694 O O . ASP A 1 84 ? 11.567 8.321 -7.791 1.00 87.81 84 ASP A O 1
ATOM 698 N N . CYS A 1 85 ? 12.954 7.562 -9.398 1.00 88.94 85 CYS A N 1
ATOM 699 C CA . CYS A 1 85 ? 12.503 6.179 -9.335 1.00 88.94 85 CYS A CA 1
ATOM 700 C C . CYS A 1 85 ? 13.569 5.344 -8.637 1.00 88.94 85 CYS A C 1
ATOM 702 O O . CYS A 1 85 ? 14.636 5.098 -9.199 1.00 88.94 85 CYS A O 1
ATOM 704 N N . THR A 1 86 ? 13.274 4.893 -7.423 1.00 91.88 86 THR A N 1
ATOM 705 C CA . THR A 1 86 ? 14.200 4.056 -6.665 1.00 91.88 86 THR A CA 1
ATOM 706 C C . THR A 1 86 ? 14.014 2.607 -7.092 1.00 91.88 86 THR A C 1
ATOM 708 O O . THR A 1 86 ? 12.917 2.058 -6.975 1.00 91.88 86 THR A O 1
ATOM 711 N N . SER A 1 87 ? 15.066 1.986 -7.623 1.00 90.44 87 SER A N 1
ATOM 712 C CA . SER A 1 87 ? 15.026 0.588 -8.062 1.00 90.44 87 SER A CA 1
ATOM 713 C C . SER A 1 87 ? 14.681 -0.347 -6.906 1.00 90.44 87 SER A C 1
ATOM 715 O O . SER A 1 87 ? 15.236 -0.230 -5.811 1.00 90.44 87 SER A O 1
ATOM 717 N N . LEU A 1 88 ? 13.780 -1.296 -7.160 1.00 89.25 88 LEU A N 1
ATOM 718 C CA . LEU A 1 88 ? 13.508 -2.377 -6.221 1.00 89.25 88 LEU A CA 1
ATOM 719 C C . LEU A 1 88 ? 14.675 -3.368 -6.255 1.00 89.25 88 LEU A C 1
ATOM 721 O O . LEU A 1 88 ? 15.149 -3.747 -7.326 1.00 89.25 88 LEU A O 1
ATOM 725 N N . LYS A 1 89 ? 15.141 -3.788 -5.078 1.00 81.25 89 LYS A N 1
ATOM 726 C CA . LYS A 1 89 ? 16.048 -4.932 -4.954 1.00 81.25 89 LYS A CA 1
ATOM 727 C C . LYS A 1 89 ? 15.272 -6.196 -5.337 1.00 81.25 89 LYS A C 1
ATOM 729 O O . LYS A 1 89 ? 14.103 -6.321 -4.977 1.00 81.25 89 LYS A O 1
ATOM 734 N N . ASN A 1 90 ? 15.929 -7.066 -6.107 1.00 67.69 90 ASN A N 1
ATOM 735 C CA . ASN A 1 90 ? 15.324 -8.134 -6.915 1.00 67.69 90 ASN A CA 1
ATOM 736 C C . ASN A 1 90 ? 14.405 -9.106 -6.156 1.00 67.69 90 ASN A C 1
ATOM 738 O O . ASN A 1 90 ? 13.552 -9.720 -6.780 1.00 67.69 90 ASN A O 1
ATOM 742 N N . ASP A 1 91 ? 14.537 -9.223 -4.841 1.00 73.00 91 ASP A N 1
ATOM 743 C CA . ASP A 1 91 ? 13.704 -10.071 -3.995 1.00 73.00 91 ASP A CA 1
ATOM 744 C C . ASP A 1 91 ? 12.741 -9.243 -3.129 1.00 73.00 91 ASP A C 1
ATOM 746 O O . ASP A 1 91 ? 11.518 -9.395 -3.199 1.00 73.00 91 ASP A O 1
ATOM 750 N N . ARG A 1 92 ? 13.282 -8.356 -2.290 1.00 84.62 92 ARG A N 1
ATOM 751 C CA . ARG A 1 92 ? 12.557 -7.653 -1.232 1.00 84.62 92 ARG A CA 1
ATOM 752 C C . ARG A 1 92 ? 13.148 -6.274 -1.010 1.00 84.62 92 ARG A C 1
ATOM 754 O O . ARG A 1 92 ? 14.348 -6.109 -0.803 1.00 84.62 92 ARG A O 1
ATOM 761 N N . THR A 1 93 ? 12.284 -5.267 -0.981 1.00 89.12 93 THR A N 1
ATOM 762 C CA . THR A 1 93 ? 12.689 -3.891 -0.679 1.00 89.12 93 THR A CA 1
ATOM 763 C C . THR A 1 93 ? 11.903 -3.360 0.505 1.00 89.12 93 THR A C 1
ATOM 765 O O . THR A 1 93 ? 10.673 -3.331 0.482 1.00 89.12 93 THR A O 1
ATOM 768 N N . ILE A 1 94 ? 12.625 -2.935 1.541 1.00 88.81 94 ILE A N 1
ATOM 769 C CA . ILE A 1 94 ? 12.052 -2.243 2.697 1.00 88.81 94 ILE A CA 1
ATOM 770 C C . ILE A 1 94 ? 11.777 -0.799 2.289 1.00 88.81 94 ILE A C 1
ATOM 772 O O . ILE A 1 94 ? 12.671 -0.112 1.796 1.00 88.81 94 ILE A O 1
ATOM 776 N N . ILE A 1 95 ? 10.548 -0.345 2.507 1.00 88.56 95 ILE A N 1
ATOM 777 C CA . ILE A 1 95 ? 10.099 0.997 2.152 1.00 88.56 95 ILE A CA 1
ATOM 778 C C . ILE A 1 95 ? 9.552 1.682 3.404 1.00 88.56 95 ILE A C 1
ATOM 780 O O . ILE A 1 95 ? 8.658 1.178 4.084 1.00 88.56 95 ILE A O 1
ATOM 784 N N . LEU A 1 96 ? 10.101 2.859 3.698 1.00 87.44 96 LEU A N 1
ATOM 785 C CA . LEU A 1 96 ? 9.761 3.665 4.878 1.00 87.44 96 LEU A CA 1
ATOM 786 C C . LEU A 1 96 ? 8.668 4.711 4.604 1.00 87.44 96 LEU A C 1
ATOM 788 O O . LEU A 1 96 ? 8.270 5.453 5.496 1.00 87.44 96 LEU A O 1
ATOM 792 N N . GLU A 1 97 ? 8.159 4.742 3.377 1.00 88.56 97 GLU A N 1
ATOM 793 C CA . GLU A 1 97 ? 7.131 5.676 2.925 1.00 88.56 97 GLU A CA 1
ATOM 794 C C . GLU A 1 97 ? 5.733 5.054 2.990 1.00 88.56 97 GLU A C 1
ATOM 796 O O . GLU A 1 97 ? 5.580 3.838 2.893 1.00 88.56 97 GLU A O 1
ATOM 801 N N . GLU A 1 98 ? 4.696 5.872 3.169 1.00 87.50 98 GLU A N 1
ATOM 802 C CA . GLU A 1 98 ? 3.315 5.393 3.364 1.00 87.50 98 GLU A CA 1
ATOM 803 C C . GLU A 1 98 ? 2.637 4.973 2.063 1.00 87.50 98 GLU A C 1
ATOM 805 O O . GLU A 1 98 ? 1.902 3.991 2.039 1.00 87.50 98 GLU A O 1
ATOM 810 N N . PHE A 1 99 ? 2.876 5.707 0.979 1.00 91.25 99 PHE A N 1
ATOM 811 C CA . PHE A 1 99 ? 2.250 5.443 -0.308 1.00 91.25 99 PHE A CA 1
ATOM 812 C C . PHE A 1 99 ? 3.315 5.403 -1.384 1.00 91.25 99 PHE A C 1
ATOM 814 O O . PHE A 1 99 ? 4.073 6.357 -1.577 1.00 91.25 99 PHE A O 1
ATOM 821 N N . VAL A 1 100 ? 3.360 4.295 -2.111 1.00 93.44 100 VAL A N 1
ATOM 822 C CA . VAL A 1 100 ? 4.282 4.136 -3.227 1.00 93.44 100 VAL A CA 1
ATOM 823 C C . VAL A 1 100 ? 3.572 3.578 -4.443 1.00 93.44 100 VAL A C 1
ATOM 825 O O . VAL A 1 100 ? 2.699 2.717 -4.356 1.00 93.44 100 VAL A O 1
ATOM 828 N N . ARG A 1 101 ? 3.986 4.064 -5.607 1.00 93.56 101 ARG A N 1
ATOM 829 C CA . ARG A 1 101 ? 3.638 3.498 -6.902 1.00 93.56 101 ARG A CA 1
ATOM 830 C C . ARG A 1 101 ? 4.821 2.695 -7.399 1.00 93.56 101 ARG A C 1
ATOM 832 O O . ARG A 1 101 ? 5.865 3.269 -7.700 1.00 93.56 101 ARG A O 1
ATOM 839 N N . VAL A 1 102 ? 4.640 1.390 -7.514 1.00 93.31 102 VAL A N 1
ATOM 840 C CA . VAL A 1 102 ? 5.593 0.501 -8.169 1.00 93.31 102 VAL A CA 1
ATOM 841 C C . VAL A 1 102 ? 5.299 0.484 -9.661 1.00 93.31 102 VAL A C 1
ATOM 843 O O . VAL A 1 102 ? 4.149 0.344 -10.078 1.00 93.31 102 VAL A O 1
ATOM 846 N N . GLN A 1 103 ? 6.348 0.628 -10.456 1.00 92.62 103 GLN A N 1
ATOM 847 C CA . GLN A 1 103 ? 6.304 0.568 -11.904 1.00 92.62 103 GLN A CA 1
ATOM 848 C C . GLN A 1 103 ? 7.399 -0.373 -12.394 1.00 92.62 103 GLN A C 1
ATOM 850 O O . GLN A 1 103 ? 8.558 -0.241 -12.002 1.00 92.62 103 GLN A O 1
ATOM 855 N N . CYS A 1 104 ? 7.029 -1.294 -13.274 1.00 91.25 104 CYS A N 1
ATOM 856 C CA . CYS A 1 104 ? 7.967 -2.176 -13.949 1.00 91.25 104 CYS A CA 1
ATOM 857 C C . CYS A 1 104 ? 7.978 -1.872 -15.445 1.00 91.25 104 CYS A C 1
ATOM 859 O O . CYS A 1 104 ? 6.921 -1.737 -16.069 1.00 91.25 104 CYS A O 1
ATOM 861 N N . ILE A 1 105 ? 9.181 -1.757 -16.000 1.00 91.50 105 ILE A N 1
ATOM 862 C CA . ILE A 1 105 ? 9.421 -1.527 -17.422 1.00 91.50 105 ILE A CA 1
ATOM 863 C C . ILE A 1 105 ? 10.169 -2.708 -18.031 1.00 91.50 105 ILE A C 1
ATOM 865 O O . ILE A 1 105 ? 10.985 -3.348 -17.360 1.00 91.50 105 ILE A O 1
ATOM 869 N N . SER A 1 106 ? 9.910 -2.990 -19.303 1.00 90.75 106 SER A N 1
ATOM 870 C CA . SER A 1 106 ? 10.681 -3.984 -20.042 1.00 90.75 106 SER A CA 1
ATOM 871 C C . SER A 1 106 ? 12.110 -3.480 -20.259 1.00 90.75 106 SER A C 1
ATOM 873 O O . SER A 1 106 ? 12.339 -2.351 -20.694 1.00 90.75 106 SER A O 1
ATOM 875 N N . ALA A 1 107 ? 13.083 -4.327 -19.941 1.00 86.56 107 ALA A N 1
ATOM 876 C CA . ALA A 1 107 ? 14.492 -4.134 -20.270 1.00 86.56 107 ALA A CA 1
ATOM 877 C C . ALA A 1 107 ? 14.901 -4.906 -21.536 1.00 86.56 107 ALA A C 1
ATOM 879 O O . ALA A 1 107 ? 16.029 -4.753 -22.002 1.00 86.56 107 ALA A O 1
ATOM 880 N N . ALA A 1 108 ? 14.009 -5.737 -22.083 1.00 83.81 108 ALA A N 1
ATOM 881 C CA . ALA A 1 108 ? 14.263 -6.524 -23.279 1.00 83.81 108 ALA A CA 1
ATOM 882 C C . ALA A 1 108 ? 13.963 -5.714 -24.549 1.00 83.81 108 ALA A C 1
ATOM 884 O O . ALA A 1 108 ? 12.943 -5.034 -24.650 1.00 83.81 108 ALA A O 1
ATOM 885 N N . TRP A 1 109 ? 14.849 -5.823 -25.536 1.00 76.81 109 TRP A N 1
ATOM 886 C CA . TRP A 1 109 ? 14.618 -5.326 -26.892 1.00 76.81 109 TRP A CA 1
ATOM 887 C C . TRP A 1 109 ? 13.608 -6.254 -27.601 1.00 76.81 109 TRP A C 1
ATOM 889 O O . TRP A 1 109 ? 13.719 -7.467 -27.417 1.00 76.81 109 TRP A O 1
ATOM 899 N N . PRO A 1 110 ? 12.629 -5.762 -28.388 1.00 79.19 110 PRO A N 1
ATOM 900 C CA . PRO A 1 110 ? 12.430 -4.388 -28.870 1.00 79.19 110 PRO A CA 1
ATOM 901 C C . PRO A 1 110 ? 11.621 -3.471 -27.937 1.00 79.19 110 PRO A C 1
ATOM 903 O O . PRO A 1 110 ? 11.621 -2.263 -28.134 1.00 79.19 110 PRO A O 1
ATOM 906 N N . MET A 1 111 ? 10.969 -4.013 -26.909 1.00 78.25 111 MET A N 1
ATOM 907 C CA . M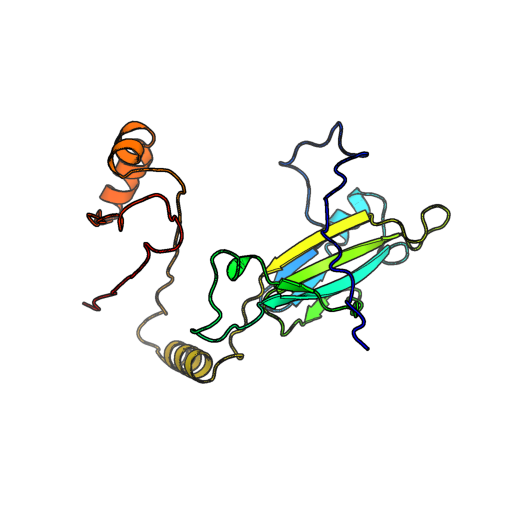ET A 1 111 ? 10.063 -3.278 -26.009 1.00 78.25 111 MET A CA 1
ATOM 908 C C . MET A 1 111 ? 10.799 -2.493 -24.907 1.00 78.25 111 MET A C 1
ATOM 910 O O . MET A 1 111 ? 10.280 -2.307 -23.809 1.00 78.25 111 MET A O 1
ATOM 914 N N . HIS A 1 112 ? 12.050 -2.082 -25.131 1.00 85.56 112 HIS A N 1
ATOM 915 C CA . HIS A 1 112 ? 12.863 -1.482 -24.075 1.00 85.56 112 HIS A CA 1
ATOM 916 C C . HIS A 1 112 ? 12.267 -0.138 -23.626 1.00 85.56 112 HIS A C 1
ATOM 918 O O . HIS A 1 112 ? 12.245 0.828 -24.385 1.00 85.56 112 HIS A O 1
ATOM 924 N N . GLY A 1 113 ? 11.874 -0.053 -22.355 1.00 84.31 113 GLY A N 1
ATOM 925 C CA . GLY A 1 113 ? 11.269 1.138 -21.757 1.00 84.31 113 GLY A CA 1
ATOM 926 C C . GLY A 1 113 ? 9.743 1.099 -21.664 1.00 84.31 113 GLY A C 1
ATOM 927 O O . GLY A 1 113 ? 9.174 1.940 -20.964 1.00 84.31 113 GLY A O 1
ATOM 928 N N . ASP A 1 114 ? 9.086 0.110 -22.274 1.00 87.44 114 ASP A N 1
ATOM 929 C CA . ASP A 1 114 ? 7.630 -0.016 -22.216 1.00 87.44 114 ASP A CA 1
ATOM 930 C C . ASP A 1 114 ? 7.156 -0.370 -20.808 1.00 87.44 114 ASP A C 1
ATOM 932 O O . ASP A 1 114 ? 7.752 -1.198 -20.110 1.00 87.44 114 ASP A O 1
ATOM 936 N N . VAL A 1 115 ? 6.065 0.268 -20.374 1.00 88.19 115 VAL A N 1
ATOM 937 C CA . VAL A 1 115 ? 5.508 0.057 -19.037 1.00 88.19 115 VAL A CA 1
ATOM 938 C C . VAL A 1 115 ? 4.638 -1.187 -19.028 1.00 88.19 115 VAL A C 1
ATOM 940 O O . VAL A 1 115 ? 3.514 -1.163 -19.517 1.00 88.19 115 VAL A O 1
ATOM 943 N N . LEU A 1 116 ? 5.151 -2.250 -18.417 1.00 89.75 116 LEU A N 1
ATOM 944 C CA . LEU A 1 116 ? 4.478 -3.545 -18.351 1.00 89.75 116 LEU A CA 1
ATOM 945 C C . LEU A 1 116 ? 3.475 -3.621 -17.199 1.00 89.75 116 LEU A C 1
ATOM 947 O O . LEU A 1 116 ? 2.443 -4.272 -17.305 1.00 89.75 116 LEU A O 1
ATOM 951 N N . TYR A 1 117 ? 3.793 -2.971 -16.079 1.00 90.50 117 TYR A N 1
ATOM 952 C CA . TYR A 1 117 ? 3.031 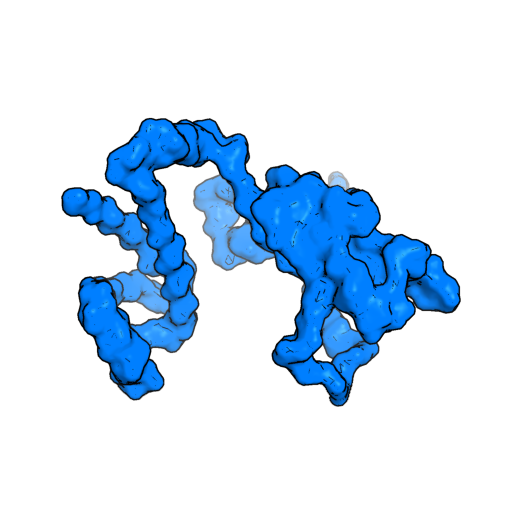-3.128 -14.846 1.00 90.50 117 TYR A CA 1
ATOM 953 C C . TYR A 1 117 ? 3.097 -1.875 -13.977 1.00 90.50 117 TYR A C 1
ATOM 955 O O . TYR A 1 117 ? 4.149 -1.237 -13.843 1.00 90.50 117 TYR A O 1
ATOM 963 N N . ARG A 1 118 ? 1.958 -1.529 -13.371 1.00 92.06 118 ARG A N 1
ATOM 964 C CA . ARG A 1 118 ? 1.821 -0.447 -12.392 1.00 92.06 118 ARG A CA 1
ATOM 965 C C . ARG A 1 118 ? 0.933 -0.919 -11.255 1.00 92.06 118 ARG A C 1
ATOM 967 O O . ARG A 1 118 ? -0.185 -1.355 -11.502 1.00 92.06 118 ARG A O 1
ATOM 974 N N . GLN A 1 119 ? 1.397 -0.755 -10.024 1.00 92.19 119 GLN A N 1
ATOM 975 C CA . GLN A 1 119 ? 0.577 -1.019 -8.849 1.00 92.19 119 GLN A CA 1
ATOM 976 C C . GLN A 1 119 ? 0.887 -0.042 -7.724 1.00 92.19 119 GLN A C 1
ATOM 978 O O . GLN A 1 119 ? 2.026 0.391 -7.535 1.00 92.19 119 GLN A O 1
ATOM 983 N N . TYR A 1 120 ? -0.153 0.302 -6.979 1.00 92.38 120 TYR A N 1
ATOM 984 C CA . TYR A 1 120 ? -0.081 1.182 -5.827 1.00 92.38 120 TYR A CA 1
ATOM 985 C C . TYR A 1 120 ? -0.079 0.345 -4.556 1.00 92.38 120 TYR A C 1
ATOM 987 O O . TYR A 1 120 ? -0.857 -0.597 -4.425 1.00 92.38 120 TYR A O 1
ATOM 995 N N . HIS A 1 121 ? 0.793 0.707 -3.624 1.00 92.12 121 HIS A N 1
ATOM 996 C CA . HIS A 1 121 ? 0.918 0.050 -2.332 1.00 92.12 121 HIS A CA 1
ATOM 997 C C . HIS A 1 121 ? 0.805 1.092 -1.229 1.00 92.12 121 HIS A C 1
ATOM 999 O O . HIS A 1 121 ? 1.526 2.093 -1.232 1.00 92.12 121 HIS A O 1
ATOM 1005 N N . ALA A 1 122 ? -0.109 0.841 -0.295 1.00 90.31 122 ALA A N 1
ATOM 1006 C CA . ALA A 1 122 ? -0.196 1.559 0.966 1.00 90.31 122 ALA A CA 1
ATOM 1007 C C . ALA A 1 122 ? 0.517 0.725 2.037 1.00 90.31 122 ALA A C 1
ATOM 1009 O O . ALA A 1 122 ? 0.160 -0.429 2.279 1.00 90.31 122 ALA A O 1
ATOM 1010 N N . LEU A 1 123 ? 1.551 1.296 2.641 1.00 88.75 123 LEU A N 1
ATOM 1011 C CA . LEU A 1 123 ? 2.412 0.641 3.612 1.00 88.75 123 LEU A CA 1
ATOM 1012 C C . LEU A 1 123 ? 2.162 1.207 5.003 1.00 88.75 123 LEU A C 1
ATOM 1014 O O . LEU A 1 123 ? 2.062 2.417 5.211 1.00 88.75 123 LEU A O 1
ATOM 1018 N N . PHE A 1 124 ? 2.101 0.309 5.981 1.00 82.00 124 PHE A N 1
ATOM 1019 C CA . PHE A 1 124 ? 1.973 0.693 7.376 1.00 82.00 124 PHE A CA 1
ATOM 1020 C C . PHE A 1 124 ? 3.325 1.152 7.930 1.00 82.00 124 PHE A C 1
ATOM 1022 O O . PHE A 1 124 ? 4.319 0.427 7.843 1.00 82.00 124 PHE A O 1
ATOM 1029 N N . GLN A 1 125 ? 3.345 2.343 8.537 1.00 81.50 125 GLN A N 1
ATOM 1030 C CA . GLN A 1 125 ? 4.543 2.948 9.119 1.00 81.50 125 GLN A CA 1
ATOM 1031 C C . GLN A 1 125 ? 4.448 3.012 10.656 1.00 81.50 125 GLN A C 1
ATOM 1033 O O . GLN A 1 125 ? 4.083 4.048 11.220 1.00 81.50 125 GLN A O 1
ATOM 1038 N N . PRO A 1 126 ? 4.796 1.926 11.381 1.00 73.94 126 PRO A N 1
ATOM 1039 C CA . PRO A 1 126 ? 4.668 1.871 12.842 1.00 73.94 126 PRO A CA 1
ATOM 1040 C C . PRO A 1 126 ? 5.567 2.874 13.579 1.00 73.94 126 PRO A C 1
ATOM 1042 O O . PRO A 1 126 ? 5.281 3.235 14.722 1.00 73.94 126 PRO A O 1
ATOM 1045 N N . HIS A 1 127 ? 6.647 3.322 12.933 1.00 78.38 127 HIS A N 1
ATOM 1046 C CA . HIS A 1 127 ? 7.702 4.131 13.545 1.00 78.38 127 HIS A CA 1
ATOM 1047 C C . HIS A 1 127 ? 7.653 5.620 13.190 1.00 78.38 127 HIS A C 1
ATOM 1049 O O . HIS A 1 127 ? 8.409 6.395 13.766 1.00 78.38 127 HIS A O 1
ATOM 1055 N N . LYS A 1 128 ? 6.748 6.047 12.299 1.00 77.88 128 LYS A N 1
ATOM 1056 C CA . LYS A 1 128 ? 6.692 7.440 11.823 1.00 77.88 128 LYS A CA 1
ATOM 1057 C C . LYS A 1 128 ? 6.326 8.441 12.926 1.00 77.88 128 LYS A C 1
ATOM 1059 O O . LYS A 1 128 ? 6.771 9.580 12.903 1.00 77.88 128 LYS A O 1
ATOM 1064 N N . ASN A 1 129 ? 5.528 8.018 13.910 1.00 83.75 129 ASN A N 1
ATOM 1065 C CA . ASN A 1 129 ? 5.088 8.869 15.015 1.00 83.75 129 ASN A CA 1
ATOM 1066 C C . ASN A 1 129 ? 5.492 8.264 16.369 1.00 83.75 129 ASN A C 1
ATOM 1068 O O . ASN A 1 129 ? 5.182 7.105 16.672 1.00 83.75 129 ASN A O 1
ATOM 1072 N N . ALA A 1 130 ? 6.139 9.070 17.217 1.00 84.94 130 ALA A N 1
ATOM 1073 C CA . ALA A 1 130 ? 6.543 8.686 18.569 1.00 84.94 130 ALA A CA 1
ATOM 1074 C C . ALA A 1 130 ? 5.350 8.219 19.424 1.00 84.94 130 ALA A C 1
ATOM 1076 O O . ALA A 1 130 ? 5.456 7.238 20.163 1.00 84.94 130 ALA A O 1
ATOM 1077 N N . ASN A 1 131 ? 4.182 8.855 19.268 1.00 85.38 131 ASN A N 1
ATOM 1078 C CA . ASN A 1 131 ? 2.957 8.451 19.959 1.00 85.38 131 ASN A CA 1
ATOM 1079 C C . ASN A 1 131 ? 2.486 7.060 19.522 1.00 85.38 131 ASN A C 1
ATOM 1081 O O . ASN A 1 131 ? 2.107 6.249 20.369 1.00 85.38 131 ASN A O 1
ATOM 1085 N N . THR A 1 132 ? 2.537 6.768 18.220 1.00 83.44 132 THR A N 1
ATOM 1086 C CA . THR A 1 132 ? 2.202 5.448 17.665 1.00 83.44 132 THR A CA 1
ATOM 1087 C C . THR A 1 132 ? 3.169 4.391 18.182 1.00 83.44 132 THR A C 1
ATOM 1089 O O . THR A 1 132 ? 2.735 3.367 18.704 1.00 83.44 132 THR A O 1
ATOM 1092 N N . THR A 1 133 ? 4.471 4.681 18.165 1.00 85.50 133 THR A N 1
ATOM 1093 C CA . THR A 1 133 ? 5.497 3.769 18.688 1.00 85.50 133 THR A CA 1
ATOM 1094 C C . THR A 1 133 ? 5.282 3.476 20.176 1.00 85.50 133 THR A C 1
ATOM 1096 O O . THR A 1 133 ? 5.363 2.323 20.596 1.00 85.50 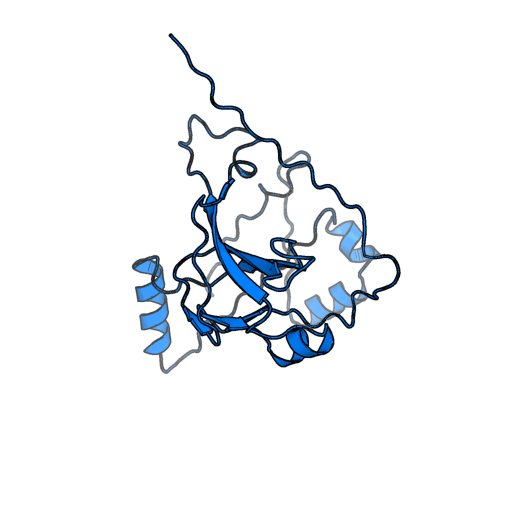133 THR A O 1
ATOM 1099 N N . ARG A 1 134 ? 4.945 4.493 20.983 1.00 86.50 134 ARG A N 1
ATOM 1100 C CA . ARG A 1 134 ? 4.618 4.324 22.407 1.00 86.50 134 ARG A CA 1
ATOM 1101 C C . ARG A 1 134 ? 3.387 3.440 22.612 1.00 86.50 134 ARG A C 1
ATOM 1103 O O . ARG A 1 134 ? 3.414 2.571 23.479 1.00 86.50 134 ARG A O 1
ATOM 1110 N N . LYS A 1 135 ? 2.329 3.629 21.813 1.00 84.44 135 LYS A N 1
ATOM 1111 C CA . LYS A 1 135 ? 1.121 2.784 21.857 1.00 84.44 135 LYS A CA 1
ATOM 1112 C C . LYS A 1 135 ? 1.445 1.333 21.495 1.00 84.44 135 LYS A C 1
ATOM 1114 O O . LYS A 1 135 ? 1.054 0.438 22.232 1.00 84.44 135 LYS A O 1
ATOM 1119 N N . ILE A 1 136 ? 2.209 1.102 20.426 1.00 84.88 136 ILE A N 1
ATOM 1120 C CA . ILE A 1 136 ? 2.633 -0.246 20.016 1.00 84.88 136 ILE A CA 1
ATOM 1121 C C . ILE A 1 136 ? 3.453 -0.913 21.126 1.00 84.88 136 ILE A C 1
ATOM 1123 O O . ILE A 1 136 ? 3.185 -2.059 21.472 1.00 84.88 136 ILE A O 1
ATOM 1127 N N . LYS A 1 137 ? 4.418 -0.200 21.723 1.00 86.44 137 LYS A N 1
ATOM 1128 C CA . LYS A 1 137 ? 5.211 -0.719 22.850 1.00 86.44 137 LYS A CA 1
ATOM 1129 C C . LYS A 1 137 ? 4.329 -1.087 24.043 1.00 86.44 137 LYS A C 1
ATOM 1131 O O . LYS A 1 137 ? 4.461 -2.194 24.546 1.00 86.44 137 LYS A O 1
ATOM 1136 N N . ARG A 1 138 ? 3.395 -0.208 24.432 1.00 86.62 138 ARG A N 1
ATOM 1137 C CA . ARG A 1 138 ? 2.441 -0.452 25.528 1.00 86.62 138 ARG A CA 1
ATOM 1138 C C . ARG A 1 138 ? 1.656 -1.748 25.323 1.00 86.62 138 ARG A C 1
ATOM 1140 O O . ARG A 1 138 ? 1.525 -2.522 26.264 1.00 86.62 138 ARG A O 1
ATOM 1147 N N . TRP A 1 139 ? 1.150 -1.980 24.112 1.00 85.38 139 TRP A N 1
ATOM 1148 C CA . TRP A 1 139 ? 0.378 -3.185 23.804 1.00 85.38 139 TRP A CA 1
ATOM 1149 C C . TRP A 1 139 ? 1.245 -4.441 23.693 1.00 85.38 139 TRP A C 1
ATOM 1151 O O . TRP A 1 139 ? 0.794 -5.504 24.089 1.00 85.38 139 TRP A O 1
ATOM 1161 N N . LYS A 1 140 ? 2.503 -4.331 23.246 1.00 83.06 140 LYS A N 1
ATOM 1162 C CA . LYS A 1 140 ? 3.450 -5.463 23.260 1.00 83.06 140 LYS A CA 1
ATOM 1163 C C . LYS A 1 140 ? 3.825 -5.918 24.671 1.00 83.06 140 LYS A C 1
ATOM 1165 O O . LYS A 1 140 ? 4.103 -7.091 24.864 1.00 83.06 140 LYS A O 1
ATOM 1170 N N . THR A 1 141 ? 3.868 -4.997 25.631 1.00 82.94 141 THR A N 1
ATOM 1171 C CA . THR A 1 141 ? 4.181 -5.296 27.040 1.00 82.94 141 THR A CA 1
ATOM 1172 C C . THR A 1 141 ? 2.951 -5.665 27.870 1.00 82.94 141 THR A C 1
ATOM 1174 O O . THR A 1 141 ? 3.088 -6.035 29.030 1.00 82.94 141 THR A O 1
ATOM 1177 N N . SER A 1 142 ? 1.745 -5.504 27.321 1.00 79.25 142 SER A N 1
ATOM 1178 C CA . SER A 1 142 ? 0.505 -5.837 28.015 1.00 79.25 142 SER A CA 1
ATOM 1179 C C . SER A 1 142 ? 0.246 -7.335 27.889 1.00 79.25 142 SER A C 1
ATOM 1181 O O . SER A 1 142 ? -0.242 -7.795 26.865 1.00 79.25 142 SER A O 1
ATOM 1183 N N . GLU A 1 143 ? 0.564 -8.102 28.930 1.00 70.50 143 GLU A N 1
ATOM 1184 C CA . GLU A 1 143 ? 0.298 -9.551 28.967 1.00 70.50 143 GLU A CA 1
ATOM 1185 C C . GLU A 1 143 ? -1.195 -9.882 29.090 1.00 70.50 143 GLU A C 1
ATOM 1187 O O . GLU A 1 143 ? -1.614 -10.998 28.798 1.00 70.50 143 GLU A O 1
ATOM 1192 N N . LYS A 1 144 ? -2.008 -8.919 29.541 1.00 70.69 144 LYS A N 1
ATOM 1193 C CA . LYS A 1 144 ? -3.396 -9.175 29.941 1.00 70.69 144 LYS A CA 1
ATOM 1194 C C . LYS A 1 144 ? -4.399 -9.080 28.795 1.00 70.69 144 LYS A C 1
ATOM 1196 O O . LYS A 1 144 ? -5.428 -9.740 28.861 1.00 70.69 144 LYS A O 1
ATOM 1201 N N . GLU A 1 145 ? -4.124 -8.282 27.761 1.00 75.31 145 GLU A N 1
ATOM 1202 C CA . GLU A 1 145 ? -5.091 -8.009 26.689 1.00 75.31 145 GLU A CA 1
ATOM 1203 C C . GLU A 1 145 ? -4.394 -7.731 25.354 1.00 75.31 145 GLU A C 1
ATOM 1205 O O . GLU A 1 145 ? -3.501 -6.881 25.266 1.00 75.31 145 GLU A O 1
ATOM 1210 N N . ALA A 1 146 ? -4.838 -8.432 24.307 1.00 77.38 146 ALA A N 1
ATOM 1211 C CA . ALA A 1 146 ? -4.439 -8.156 22.933 1.00 77.38 146 ALA A CA 1
ATOM 1212 C C . ALA A 1 146 ? -4.969 -6.779 22.484 1.00 77.38 146 ALA A C 1
ATOM 1214 O O . ALA A 1 146 ? -6.066 -6.383 22.886 1.00 77.38 146 ALA A O 1
ATOM 1215 N N . PRO A 1 147 ? -4.230 -6.038 21.634 1.00 80.69 147 PRO A N 1
ATOM 1216 C CA . PRO A 1 147 ? -4.710 -4.760 21.127 1.00 80.69 147 PRO A CA 1
ATOM 1217 C C . PRO A 1 147 ? -6.007 -4.947 20.321 1.00 80.69 147 PRO A C 1
ATOM 1219 O O . PRO A 1 147 ? -6.107 -5.899 19.541 1.00 80.69 147 PRO A O 1
ATOM 1222 N N . PRO A 1 148 ? -6.988 -4.036 20.449 1.00 79.44 148 PRO A N 1
ATOM 1223 C CA . PRO A 1 148 ? -8.212 -4.117 19.666 1.00 79.44 148 PRO A CA 1
ATOM 1224 C C . PRO A 1 148 ? -7.908 -3.886 18.181 1.00 79.44 148 PRO A C 1
ATOM 1226 O O . PRO A 1 148 ? -7.289 -2.886 17.808 1.00 79.44 148 PRO A O 1
ATOM 1229 N N . ASN A 1 149 ? -8.381 -4.793 17.328 1.00 80.25 149 ASN A N 1
ATOM 1230 C CA . ASN A 1 149 ? -8.359 -4.614 15.880 1.00 80.25 149 ASN A CA 1
ATOM 1231 C C . ASN A 1 149 ? -9.616 -3.851 15.460 1.00 80.25 149 ASN A C 1
ATOM 1233 O O . ASN A 1 149 ? -10.732 -4.302 15.711 1.00 80.25 149 ASN A O 1
ATOM 1237 N N . VAL A 1 150 ? -9.437 -2.694 14.825 1.00 82.38 150 VAL A N 1
ATOM 1238 C CA . VAL A 1 150 ? -10.543 -1.881 14.308 1.00 82.38 150 VAL A CA 1
ATOM 1239 C C . VAL A 1 150 ? -10.566 -2.008 12.792 1.00 82.38 150 VAL A C 1
ATOM 1241 O O . VAL A 1 150 ? -9.605 -1.638 12.122 1.00 82.38 150 VAL A O 1
ATOM 1244 N N . PHE A 1 151 ? -11.674 -2.511 12.258 1.00 80.44 151 PHE A N 1
ATOM 1245 C CA . PHE A 1 151 ? -11.957 -2.503 10.829 1.00 80.44 151 PHE A CA 1
ATOM 1246 C C . PHE A 1 151 ? -13.008 -1.431 10.546 1.00 80.44 151 PHE A C 1
ATOM 1248 O O . PHE A 1 151 ? -14.100 -1.466 11.111 1.00 80.44 151 PHE A O 1
ATOM 1255 N N . ILE A 1 152 ? -12.662 -0.460 9.701 1.00 83.69 152 ILE A N 1
ATOM 1256 C CA . ILE A 1 152 ? -13.576 0.597 9.264 1.00 83.69 152 ILE A CA 1
ATOM 1257 C C . ILE A 1 152 ? -13.937 0.309 7.813 1.00 83.69 152 ILE A C 1
ATOM 1259 O O . ILE A 1 152 ? -13.063 0.286 6.950 1.00 83.69 152 ILE A O 1
ATOM 1263 N N . LEU A 1 153 ? -15.225 0.103 7.558 1.00 81.38 153 LEU A N 1
ATOM 1264 C CA . LEU A 1 153 ? -15.773 -0.083 6.222 1.00 81.38 153 LEU A CA 1
ATOM 1265 C C . LEU A 1 153 ? -16.657 1.117 5.884 1.00 81.38 153 LEU A C 1
ATOM 1267 O O . LEU A 1 153 ? -17.700 1.311 6.505 1.00 81.38 153 LEU A O 1
ATOM 1271 N N . GLY A 1 154 ? -16.231 1.914 4.907 1.00 83.31 154 GLY A N 1
ATOM 1272 C CA . GLY A 1 154 ? -17.058 2.963 4.318 1.00 83.31 154 GLY A CA 1
ATOM 1273 C C . GLY A 1 154 ? -17.832 2.402 3.131 1.00 83.31 154 GLY A C 1
ATOM 1274 O O . GLY A 1 154 ? -17.224 1.868 2.207 1.00 83.31 154 GLY A O 1
ATOM 1275 N N . ILE A 1 155 ? -19.159 2.514 3.158 1.00 81.81 155 ILE A N 1
ATOM 1276 C CA . ILE A 1 155 ? -20.017 2.185 2.018 1.00 81.81 155 ILE A CA 1
ATOM 1277 C C . ILE A 1 155 ? -20.544 3.504 1.466 1.00 81.81 155 ILE A C 1
ATOM 1279 O O . ILE A 1 155 ? -21.380 4.154 2.095 1.00 81.81 155 ILE A O 1
ATOM 1283 N N . ASP A 1 156 ? -20.005 3.919 0.323 1.00 77.38 156 ASP A N 1
ATOM 1284 C CA . ASP A 1 156 ? -20.359 5.199 -0.283 1.00 77.38 156 ASP A CA 1
ATOM 1285 C C . ASP A 1 156 ? -21.803 5.192 -0.817 1.00 77.38 156 ASP A C 1
ATOM 1287 O O . ASP A 1 156 ? -22.338 4.156 -1.220 1.00 77.38 156 ASP A O 1
ATOM 1291 N N . SER A 1 157 ? -22.435 6.369 -0.812 1.00 75.38 157 SER A N 1
ATOM 1292 C CA . SER A 1 157 ? -23.737 6.648 -1.429 1.00 75.38 157 SER A CA 1
ATOM 1293 C C . SER A 1 157 ? -24.891 5.755 -0.949 1.00 75.38 157 SER A C 1
ATOM 1295 O O . SER A 1 157 ? -25.921 5.624 -1.614 1.00 75.38 157 SER A O 1
ATOM 1297 N N . MET A 1 158 ? -24.763 5.161 0.240 1.00 76.12 158 MET A N 1
ATOM 1298 C CA . MET A 1 158 ? -25.815 4.369 0.869 1.00 76.12 158 MET A CA 1
ATOM 1299 C C . MET A 1 158 ? -26.351 5.060 2.119 1.00 76.12 158 MET A C 1
ATOM 1301 O O . MET A 1 158 ? -25.669 5.181 3.132 1.00 76.12 158 MET A O 1
ATOM 1305 N N . SER A 1 159 ? -27.622 5.469 2.076 1.00 81.69 159 SER A N 1
ATOM 1306 C CA . SER A 1 159 ? -28.337 5.884 3.285 1.00 81.69 159 SER A CA 1
ATOM 1307 C C . SER A 1 159 ? -28.636 4.678 4.182 1.00 81.69 159 SER A C 1
ATOM 1309 O O . SER A 1 159 ? -28.765 3.550 3.698 1.00 81.69 159 SER A O 1
ATOM 1311 N N . SER A 1 160 ? -28.824 4.906 5.486 1.00 79.12 160 SER A N 1
ATOM 1312 C CA . SER A 1 160 ? -29.208 3.850 6.443 1.00 79.12 160 SER A CA 1
ATOM 1313 C C . SER A 1 160 ? -30.497 3.126 6.028 1.00 79.12 160 SER A C 1
ATOM 1315 O O . SER A 1 160 ? -30.597 1.899 6.112 1.00 79.12 160 SER A O 1
ATOM 1317 N N . ALA A 1 161 ? -31.466 3.877 5.496 1.00 81.75 161 ALA A N 1
ATOM 1318 C CA . ALA A 1 161 ? -32.708 3.334 4.960 1.00 81.75 161 ALA A CA 1
ATOM 1319 C C . ALA A 1 161 ? -32.473 2.466 3.714 1.00 81.75 161 ALA A C 1
ATOM 1321 O O . ALA A 1 161 ? -33.076 1.398 3.597 1.00 81.75 161 ALA A O 1
ATOM 1322 N N . ASN A 1 162 ? -31.590 2.891 2.801 1.00 85.00 162 ASN A N 1
ATOM 1323 C CA . ASN A 1 162 ? -31.249 2.105 1.617 1.00 85.00 162 ASN A CA 1
ATOM 1324 C C . ASN A 1 162 ? -30.509 0.818 2.006 1.00 85.00 162 ASN A C 1
ATOM 1326 O O . ASN A 1 162 ? -30.891 -0.253 1.551 1.00 85.00 162 ASN A O 1
ATOM 1330 N N . PHE A 1 163 ? -29.544 0.899 2.928 1.00 86.81 163 PHE A N 1
ATOM 1331 C CA . PHE A 1 163 ? -28.820 -0.261 3.458 1.00 86.81 163 PHE A CA 1
ATOM 1332 C C . PHE A 1 163 ? -29.758 -1.323 4.039 1.00 86.81 163 PHE A C 1
ATOM 1334 O O . PHE A 1 163 ? -29.615 -2.508 3.746 1.00 86.81 163 PHE A O 1
ATOM 1341 N N . GLY A 1 164 ? -30.777 -0.904 4.796 1.00 85.62 164 GLY A N 1
ATOM 1342 C CA . GLY A 1 164 ? -31.780 -1.826 5.327 1.00 85.62 164 GLY A CA 1
ATOM 1343 C C . GLY A 1 164 ? -32.621 -2.532 4.255 1.00 85.62 164 GLY A C 1
ATOM 1344 O O . GLY A 1 164 ? -33.055 -3.658 4.487 1.00 85.62 164 GLY A O 1
ATOM 1345 N N . ARG A 1 165 ? -32.846 -1.898 3.097 1.00 90.12 165 ARG A N 1
ATOM 1346 C CA . ARG A 1 165 ? -33.659 -2.448 1.997 1.00 90.12 165 ARG A CA 1
ATOM 1347 C C . ARG A 1 165 ? -32.846 -3.321 1.046 1.00 90.12 165 ARG A C 1
ATOM 1349 O O . ARG A 1 165 ? -33.321 -4.378 0.648 1.00 90.12 165 ARG A O 1
ATOM 1356 N N . THR A 1 166 ? -31.641 -2.889 0.681 1.00 92.00 166 THR A N 1
ATOM 1357 C CA . THR A 1 166 ? -30.810 -3.561 -0.329 1.00 92.00 166 THR A CA 1
ATOM 1358 C C . THR A 1 166 ? -29.905 -4.634 0.264 1.00 92.00 166 THR A C 1
ATOM 1360 O O . THR A 1 166 ? -29.561 -5.587 -0.429 1.00 92.00 166 THR A O 1
ATOM 1363 N N . MET A 1 167 ? -29.551 -4.529 1.551 1.00 90.88 167 MET A N 1
ATOM 1364 C CA . MET A 1 167 ? -28.655 -5.467 2.238 1.00 90.88 167 MET A CA 1
ATOM 1365 C C . MET A 1 167 ? -29.255 -6.028 3.545 1.00 90.88 167 MET A C 1
ATOM 1367 O O . MET A 1 167 ? -28.621 -5.966 4.605 1.00 90.88 167 MET A O 1
ATOM 1371 N N . PRO A 1 168 ? -30.461 -6.631 3.512 1.00 92.06 168 PRO A N 1
ATOM 1372 C CA . PRO A 1 168 ? -31.141 -7.096 4.723 1.00 92.06 168 PRO A CA 1
ATOM 1373 C C . PRO A 1 168 ? -30.374 -8.215 5.445 1.00 92.06 168 PRO A C 1
ATOM 1375 O O . PRO A 1 168 ? -30.299 -8.211 6.673 1.00 92.06 168 PRO A O 1
ATOM 1378 N N . LYS A 1 169 ? -29.737 -9.128 4.695 1.00 94.38 169 LYS A N 1
ATOM 1379 C CA . LYS A 1 169 ? -28.905 -10.203 5.262 1.00 94.38 169 LYS A CA 1
ATOM 1380 C C . LYS A 1 169 ? -27.688 -9.642 5.999 1.00 94.38 169 LYS A C 1
ATOM 1382 O O . LYS A 1 169 ? -27.421 -10.046 7.124 1.00 94.38 169 LYS A O 1
ATOM 1387 N N . THR A 1 170 ? -27.000 -8.661 5.412 1.00 90.25 170 THR A N 1
ATOM 1388 C CA . THR A 1 170 ? -25.862 -7.980 6.050 1.00 90.25 170 THR A CA 1
ATOM 1389 C C . THR A 1 170 ? -26.297 -7.273 7.330 1.00 90.25 170 THR A C 1
ATOM 1391 O O . THR A 1 170 ? -25.634 -7.397 8.356 1.00 90.25 170 THR A O 1
ATOM 1394 N N . LYS A 1 171 ? -27.446 -6.581 7.309 1.00 88.75 171 LYS A N 1
ATOM 1395 C CA . LYS A 1 171 ? -28.002 -5.935 8.505 1.00 88.75 171 LYS A CA 1
ATOM 1396 C C . LYS A 1 171 ? -28.308 -6.944 9.614 1.00 88.75 171 LYS A C 1
ATOM 1398 O O . LYS A 1 171 ? -28.055 -6.642 10.778 1.00 88.75 171 LYS A O 1
ATOM 1403 N N . GLN A 1 172 ? -28.843 -8.114 9.271 1.00 92.06 172 GLN A N 1
ATOM 1404 C CA . GLN A 1 172 ? -29.114 -9.174 10.240 1.00 92.06 172 GLN A CA 1
ATOM 1405 C C . GLN A 1 172 ? -27.820 -9.714 10.853 1.00 92.06 172 GLN A C 1
ATOM 1407 O O . GLN A 1 172 ? -27.680 -9.675 12.068 1.00 92.06 172 GLN A O 1
ATOM 1412 N N . VAL A 1 173 ? -26.833 -10.075 10.027 1.00 93.75 173 VAL A N 1
ATOM 1413 C CA . VAL A 1 173 ? -25.520 -10.544 10.502 1.00 93.75 173 VAL A CA 1
ATOM 1414 C C . VAL A 1 173 ? -24.867 -9.525 11.437 1.00 93.75 173 VAL A C 1
ATOM 1416 O O . VAL A 1 173 ? -24.374 -9.887 12.500 1.00 93.75 173 VAL A O 1
ATOM 1419 N N . LEU A 1 174 ? -24.897 -8.235 11.090 1.00 90.12 174 LEU A N 1
ATOM 1420 C CA . LEU A 1 174 ? -24.352 -7.185 11.952 1.00 90.12 174 LEU A CA 1
ATOM 1421 C C . LEU A 1 174 ? -25.077 -7.116 13.303 1.00 90.12 174 LEU A C 1
ATOM 1423 O O . LEU A 1 174 ? -24.423 -6.991 14.335 1.00 90.12 174 LEU A O 1
ATOM 1427 N N . LYS A 1 175 ? -26.410 -7.226 13.322 1.00 88.94 175 LYS A N 1
ATOM 1428 C CA . LYS A 1 175 ? -27.184 -7.261 14.572 1.00 88.94 175 LYS A CA 1
ATOM 1429 C C . LYS A 1 175 ? -26.847 -8.483 15.423 1.00 88.94 175 LYS A C 1
ATOM 1431 O O . LYS A 1 175 ? -26.684 -8.329 16.631 1.00 88.94 175 LYS A O 1
ATOM 1436 N N . ASP A 1 176 ? -26.714 -9.649 14.798 1.00 94.69 176 ASP A N 1
ATOM 1437 C CA . ASP A 1 176 ? -26.384 -10.908 15.472 1.00 94.69 176 ASP A CA 1
ATOM 1438 C C . ASP A 1 176 ? -24.976 -10.855 16.086 1.00 94.69 176 ASP A C 1
ATOM 1440 O O . ASP A 1 176 ? -24.751 -11.352 17.187 1.00 94.69 176 ASP A O 1
ATOM 1444 N N . LEU A 1 177 ? -24.047 -10.146 15.434 1.00 91.94 177 LEU A N 1
ATOM 1445 C CA . LEU A 1 177 ? -22.713 -9.828 15.958 1.00 91.94 177 LEU A CA 1
ATOM 1446 C C . LEU A 1 177 ? -22.717 -8.740 17.052 1.00 91.94 177 LEU A C 1
ATOM 1448 O O . LEU A 1 177 ? -21.657 -8.317 17.512 1.00 91.94 177 LEU A O 1
ATOM 1452 N N . GLY A 1 178 ? -23.888 -8.256 17.469 1.00 90.06 178 GLY A N 1
ATOM 1453 C CA . GLY A 1 178 ? -24.028 -7.230 18.500 1.00 90.06 178 GLY A CA 1
ATOM 1454 C C . GLY A 1 178 ? -23.741 -5.807 18.018 1.00 90.06 178 GLY A C 1
ATOM 1455 O O . GLY A 1 178 ? -23.646 -4.897 18.847 1.00 90.06 178 GLY A O 1
ATOM 1456 N N . ALA A 1 179 ? -23.634 -5.578 16.704 1.00 84.88 179 ALA A N 1
ATOM 1457 C CA . ALA A 1 179 ? -23.409 -4.243 16.169 1.00 84.88 179 ALA A CA 1
ATOM 1458 C C . ALA A 1 179 ? -24.567 -3.308 16.539 1.00 84.88 179 ALA A C 1
ATOM 1460 O O . ALA A 1 179 ? -25.750 -3.667 16.517 1.00 84.88 179 ALA A O 1
ATOM 1461 N N . ARG A 1 180 ? -24.213 -2.071 16.882 1.00 82.38 180 ARG A N 1
ATOM 1462 C CA . ARG A 1 180 ? -25.166 -1.001 17.171 1.00 82.38 180 ARG A CA 1
ATOM 1463 C C . ARG A 1 180 ? -25.204 -0.052 15.983 1.00 82.38 180 ARG A C 1
ATOM 1465 O O . ARG A 1 180 ? -24.172 0.446 15.544 1.00 82.38 180 ARG A O 1
ATOM 1472 N N . GLU A 1 181 ? -26.405 0.179 15.465 1.00 76.06 181 GLU A N 1
ATOM 1473 C CA . GLU A 1 181 ? -26.638 1.176 14.426 1.00 76.06 181 GLU A CA 1
ATOM 1474 C C . GLU A 1 181 ? -26.557 2.561 15.072 1.00 76.06 181 GLU A C 1
ATOM 1476 O O . GLU A 1 181 ? -27.368 2.910 15.931 1.00 76.06 181 GLU A O 1
ATOM 1481 N N . PHE A 1 182 ? -25.548 3.339 14.692 1.00 72.62 182 PHE A N 1
ATOM 1482 C CA . PHE A 1 182 ? -25.483 4.745 15.062 1.00 72.62 182 PHE A CA 1
ATOM 1483 C C . PHE A 1 182 ? -26.422 5.522 14.142 1.00 72.62 182 PHE A C 1
ATOM 1485 O O . PHE A 1 182 ? -26.312 5.439 12.919 1.00 72.62 182 PHE A O 1
ATOM 1492 N N . LEU A 1 183 ? -27.342 6.290 14.724 1.00 68.62 183 LEU A N 1
ATOM 1493 C CA . LEU A 1 183 ? -28.135 7.262 13.977 1.00 68.62 183 LEU A CA 1
ATOM 1494 C C . LEU A 1 183 ? -27.209 8.425 13.601 1.00 68.62 183 LEU A C 1
ATOM 1496 O O . LEU A 1 183 ? -27.052 9.384 14.355 1.00 68.62 183 LEU A O 1
ATOM 1500 N N . GLY A 1 184 ? -26.518 8.285 12.471 1.00 60.00 184 GLY A N 1
ATOM 1501 C CA . GLY A 1 184 ? -25.694 9.344 11.907 1.00 60.00 184 GLY A CA 1
ATOM 1502 C C . GLY A 1 184 ? -26.586 10.461 11.375 1.00 60.00 184 GLY A C 1
ATOM 1503 O O . GLY A 1 184 ? -27.376 10.237 10.460 1.00 60.00 184 GLY A O 1
ATOM 1504 N N . TYR A 1 185 ? -26.461 11.661 11.938 1.00 56.03 185 TYR A N 1
ATOM 1505 C CA . TYR A 1 185 ? -26.916 12.871 11.265 1.00 56.03 185 TYR A CA 1
ATOM 1506 C C . TYR A 1 185 ? -25.884 13.186 10.185 1.00 56.03 185 TYR A C 1
ATOM 1508 O O . TYR A 1 185 ? -24.763 13.569 10.511 1.00 56.03 185 TYR A O 1
ATOM 1516 N N . THR A 1 186 ? -26.247 13.001 8.916 1.00 56.72 186 THR A N 1
ATOM 1517 C CA . THR A 1 186 ? -25.455 13.525 7.797 1.00 56.72 186 THR A CA 1
ATOM 1518 C C . THR A 1 186 ? -25.351 15.034 7.965 1.00 56.72 186 THR A C 1
ATOM 1520 O O . THR A 1 186 ? -26.387 15.706 8.069 1.00 56.72 186 THR A O 1
ATOM 1523 N N . LYS A 1 187 ? -24.140 15.591 8.009 1.00 45.38 187 LYS A N 1
ATOM 1524 C CA . LYS A 1 187 ? -23.988 17.046 7.952 1.00 45.38 187 LYS A CA 1
ATOM 1525 C C . LYS A 1 187 ? -24.440 17.470 6.547 1.00 45.38 187 LYS A C 1
ATOM 1527 O O . LYS A 1 187 ? -24.034 16.866 5.563 1.00 45.38 187 LYS A O 1
ATOM 1532 N N . GLY A 1 188 ? -25.383 18.411 6.459 1.00 45.94 188 GLY A N 1
ATOM 1533 C CA . GLY A 1 188 ? -26.149 18.676 5.233 1.00 45.94 188 GLY A CA 1
ATOM 1534 C C . GLY A 1 188 ? -25.321 18.832 3.943 1.00 45.94 188 GLY A C 1
ATOM 1535 O O . GLY A 1 188 ? -24.255 19.436 3.958 1.00 45.94 188 GLY A O 1
ATOM 1536 N N . LEU A 1 189 ? -25.913 18.323 2.851 1.00 38.50 189 LEU A N 1
ATOM 1537 C CA . LEU A 1 189 ? -25.500 18.313 1.436 1.00 38.50 189 LEU A CA 1
ATOM 1538 C C . LEU A 1 189 ? -24.145 17.642 1.083 1.00 38.50 189 LEU A C 1
ATOM 1540 O O . LEU A 1 189 ? -23.077 18.214 1.253 1.00 38.50 189 LEU A O 1
ATOM 1544 N N . PHE A 1 190 ? -24.243 16.452 0.467 1.00 44.84 190 PHE A N 1
ATOM 1545 C CA . PHE A 1 190 ? -23.321 15.862 -0.528 1.00 44.84 190 PHE A CA 1
ATOM 1546 C C . PHE A 1 190 ? -21.797 15.967 -0.292 1.00 44.84 190 PHE A C 1
ATOM 1548 O O . PHE A 1 190 ? -21.044 16.207 -1.232 1.00 44.84 190 PHE A O 1
ATOM 1555 N N . SER A 1 191 ? -21.302 15.717 0.921 1.00 43.31 191 SER A N 1
ATOM 1556 C CA . SER A 1 191 ? -19.861 15.533 1.156 1.00 43.31 191 SER A CA 1
ATOM 1557 C C . SER A 1 191 ? -19.596 14.218 1.888 1.00 43.31 191 SER A C 1
ATOM 1559 O O . SER A 1 191 ? -19.768 14.125 3.102 1.00 43.31 191 SER A O 1
ATOM 1561 N N . CYS A 1 192 ? -19.145 13.194 1.156 1.00 46.47 192 CYS A N 1
ATOM 1562 C CA . CYS A 1 192 ? -18.843 11.865 1.707 1.00 46.47 192 CYS A CA 1
ATOM 1563 C C . CYS A 1 192 ? -17.651 11.851 2.685 1.00 46.47 192 CYS A C 1
ATOM 1565 O O . CYS A 1 192 ? -17.461 10.872 3.401 1.00 46.47 192 CYS A O 1
ATOM 1567 N N . PHE A 1 193 ? -16.842 12.916 2.742 1.00 40.72 193 PHE A N 1
ATOM 1568 C CA . PHE A 1 193 ? -15.613 12.945 3.548 1.00 40.72 193 PHE A CA 1
ATOM 1569 C C . PHE A 1 193 ? -15.745 13.685 4.887 1.00 40.72 193 PHE A C 1
ATOM 1571 O O . PHE A 1 193 ? -14.893 13.534 5.761 1.00 40.72 193 PHE A O 1
ATOM 1578 N N . SER A 1 194 ? -16.807 14.470 5.093 1.00 38.28 194 SER A N 1
ATOM 1579 C CA . SER A 1 194 ? -16.955 15.303 6.300 1.00 38.28 194 SER A CA 1
ATOM 1580 C C . SER A 1 194 ? -17.649 14.608 7.486 1.00 38.28 194 SER A C 1
ATOM 1582 O O . SER A 1 194 ? -17.725 15.199 8.564 1.00 38.28 194 SER A O 1
ATOM 1584 N N . ASP A 1 195 ? -18.119 13.366 7.322 1.00 44.78 195 ASP A N 1
ATOM 1585 C CA . ASP A 1 195 ? -19.117 12.741 8.212 1.00 44.78 195 ASP A CA 1
ATOM 1586 C C . ASP A 1 195 ? -18.573 11.704 9.224 1.00 44.78 195 ASP A C 1
ATOM 1588 O O . ASP A 1 195 ? -19.342 11.031 9.913 1.00 44.78 195 ASP A O 1
ATOM 1592 N N . HIS A 1 196 ? -17.253 11.571 9.399 1.00 42.12 196 HIS A N 1
ATOM 1593 C CA . HIS A 1 196 ? -16.679 10.566 10.311 1.00 42.12 196 HIS A CA 1
ATOM 1594 C C . HIS A 1 196 ? -15.958 11.165 11.527 1.00 42.12 196 HIS A C 1
ATOM 1596 O O . HIS A 1 196 ? -14.733 11.193 11.612 1.00 42.12 196 HIS A O 1
ATOM 1602 N N . GLN A 1 197 ? -16.734 11.582 12.532 1.00 32.78 197 GLN A N 1
ATOM 1603 C CA . GLN A 1 197 ? -16.251 11.801 13.903 1.00 32.78 197 GLN A CA 1
ATOM 1604 C C . GLN A 1 197 ? -16.624 10.586 14.768 1.00 32.78 197 GLN A C 1
ATOM 1606 O O . GLN A 1 197 ? -17.727 10.503 15.305 1.00 32.78 197 GLN A O 1
ATOM 1611 N N . PHE A 1 198 ? -15.707 9.627 14.923 1.00 37.38 198 PHE A N 1
ATOM 1612 C CA . PHE A 1 198 ? -15.879 8.516 15.866 1.00 37.38 198 PHE A CA 1
ATOM 1613 C C . PHE A 1 198 ? -15.379 8.919 17.257 1.00 37.38 198 PHE A C 1
ATOM 1615 O O . PHE A 1 198 ? -14.177 8.947 17.517 1.00 37.38 198 PHE A O 1
ATOM 1622 N N . LYS A 1 199 ? -16.303 9.188 18.187 1.00 25.61 199 LYS A N 1
ATOM 1623 C CA . LYS A 1 199 ? -15.982 9.259 19.618 1.00 25.61 199 LYS A CA 1
ATOM 1624 C C . LYS A 1 199 ? -16.126 7.867 20.225 1.00 25.61 199 LYS A C 1
ATOM 1626 O O . LYS A 1 199 ? -17.215 7.459 20.617 1.00 25.61 199 LYS A O 1
ATOM 1631 N N . VAL A 1 200 ? -15.016 7.139 20.305 1.00 34.34 200 VAL A N 1
ATOM 1632 C CA . VAL A 1 200 ? -14.949 5.870 21.039 1.00 34.34 200 VAL A CA 1
ATOM 1633 C C . VAL A 1 200 ? -15.046 6.187 22.534 1.00 34.34 200 VAL A C 1
ATOM 1635 O O . VAL A 1 200 ? -14.115 6.740 23.117 1.00 34.34 200 VAL A O 1
ATOM 1638 N N . ARG A 1 201 ? -16.189 5.881 23.159 1.00 23.67 201 ARG A N 1
ATOM 1639 C CA . ARG A 1 201 ? -16.262 5.735 24.618 1.00 23.67 201 ARG A CA 1
ATOM 1640 C C . ARG A 1 201 ? -15.719 4.351 24.954 1.00 23.67 201 ARG A C 1
ATOM 1642 O O . ARG A 1 201 ? -16.311 3.356 24.552 1.00 23.67 201 ARG A O 1
ATOM 1649 N N . SER A 1 202 ? -14.591 4.309 25.654 1.00 25.97 202 SER A N 1
ATOM 1650 C CA . SER A 1 202 ? -14.153 3.114 26.370 1.00 25.97 202 SER A CA 1
ATOM 1651 C C . SER A 1 202 ? -15.188 2.796 27.449 1.00 25.97 202 SER A C 1
ATOM 1653 O O . SER A 1 202 ? -15.520 3.686 28.239 1.00 25.97 202 SER A O 1
ATOM 1655 N N . VAL A 1 203 ? -15.712 1.572 27.423 1.00 33.44 203 VAL A N 1
ATOM 1656 C CA . VAL A 1 203 ? -16.384 0.951 28.572 1.00 33.44 203 VAL A CA 1
ATOM 1657 C C . VAL A 1 203 ? -15.302 0.421 29.499 1.00 33.44 203 VAL A C 1
ATOM 1659 O O . VAL A 1 203 ? -14.309 -0.110 28.951 1.00 33.44 203 VAL A O 1
#

Sequence (203 aa):
MSQFTESTIVEFPHRYFLESYKPDDLKAWTYTNGSTITINETALQEFGFSLKTVRCCYKVISRVEQSLQNYDEYADRRTITSKDCTSLKNDRTIILEEFVRVQCISAAWPMHGDVLYRQYHALFQPHKNANTTRKIKRWKTSEKEAPPNVFILGIDSMSSANFGRTMPKTKQVLKDLGAREFLGYTKGLFSCFSDHQFKVRSV

Organism: NCBI:txid39272

pLDDT: mean 74.36, std 20.99, range [23.67, 94.69]

InterPro domains:
  IPR004245 Protein of unknown function DUF229 [PF02995] (36-187)
  IPR004245 Protein of unknown function DUF229 [PTHR10974] (24-187)

Foldseek 3Di:
DDDDDDDPDDDDPPDDDDPDDDPPPQDAQWDDDAQKIFGDQVSQVVVVHGLVFKWKWKKAKD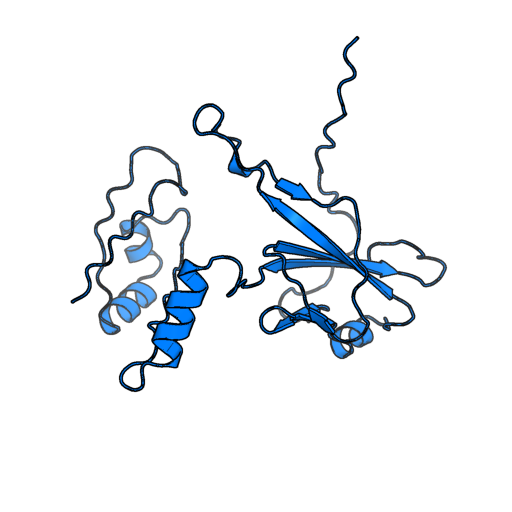QDDDDPVPDDPCSRVHIDIHPDTHTADSGMDGHQGQKMKMWMATCDPPRHGPTPDIDMDGHDHQPPDPVSVVVVVVQVPDPPDHDDDDDDDDDPPDDPVNCCVVPVVVVVVCVVVVHDDDPFDDPDDDDSPPGDDDDDDDD

Secondary structure (DSSP, 8-state):
---------------SS-SS--GGG---SEEEETTEEEE-HHHHHHTT--TTTEEEEEEEEEE----GGG--TTGGG-EEEPSS-EEPPSSEEE--SSEEEEEEEE-SSSSTT-EEEEEEEE---TTS-HHHHHHHHHHHS-SS-PPPP------TT--HHHHHHH-HHHHHHHHHTT-------PPSSS-TTS---------